Protein AF-A0A7G1ILR0-F1 (afdb_monomer_lite)

Radius of gyration: 26.69 Å; chains: 1; bounding box: 62×52×71 Å

Foldseek 3Di:
DDDWDWDKDADDPPRQEIEIETAEAADPVCVVVVVVRLVPDDAQGEYEYEAHYLEHAQVRLVSVVVSQVVRVVSNYHYHYHYQDPHDSVVNVPDDDDRDPDLDDLVPRPQPQLCPPPVVPSDPVVSVVVCVVHVCVVCVVVVVVCPVPLAAQEEEQEEPPPVDDPCVQVVHDPSNYNYDYYQLSFDAPDPVPCPVVVSLLCCVPPRLHAEYEGEFEAPRPLLVQVPDPDQDDDPSSVVCVRLVVLVVCLVVPQLQLVVCVVVVGDSSLSSSQSSLQVRLVVCCVDPSCVVCVVVSSYDYWGWYQYPVVRHIFTHYNNHTDDDPDPPDDD

pLDDT: mean 81.66, std 18.16, range [32.5, 98.81]

Sequence (329 aa):
MVRAPIEAQPVGEEAKHWRVDMDGTLSFLLLPRLTHVLSTLPRGTDVTLHLNADYIDHAVSEAISDWKVAHEATGGSVAIIETSPANMISAHSSPPKRHFAPSSLRDVAWPSRRDKHPERASILHGVEEYHRNGTRALHHQVRALTDSPNPDTLFLTCADSRILPDVITASRPGDLYIIRNVGNLVPTDPAERSVDAALDFAINELDVSSVAVCGHSSCHALKVLLEPTSPRGPMGHWLQHAHESLAAFRVNHPARLSAVSNGFTEADQLAIVNVAVQVERLARNPILAPALASGAVRIVGMFFDLSTGRVHEVDRSGIVCLEEPAGAQ

Secondary structure (DSSP, 8-state):
-PPPPEEEEE-SSS-SEEEEEEEEEE-GGGHHHHHHHHHTSPTT-EEEEEEEEEEE-HHHHHHHHHHHHHHHTTT--EEEEE-SS--TTGGGTSPPPP------GGG--PPPHHHH-TTS--HHHHHHHIIIIIHHHHHHHHHHHSS----SEEEEEE--TT--HHHHHTPPTTTEEEEEETTS----STT--HHHHHHHHHHHTS--SEEEEEEETT-HHHHHHHSSSPPPHHHHHHHGGGHHHHHHHHTT-HHHHHHHHTT--HHHHHHHHHHHHHHHHHHT-TTTHHHHHHTS-EEEEEEEETTTTEEEEE-SSSB------S---

Structure (mmCIF, N/CA/C/O backbone):
data_AF-A0A7G1ILR0-F1
#
_entry.id   AF-A0A7G1ILR0-F1
#
loop_
_atom_site.group_PDB
_atom_site.id
_atom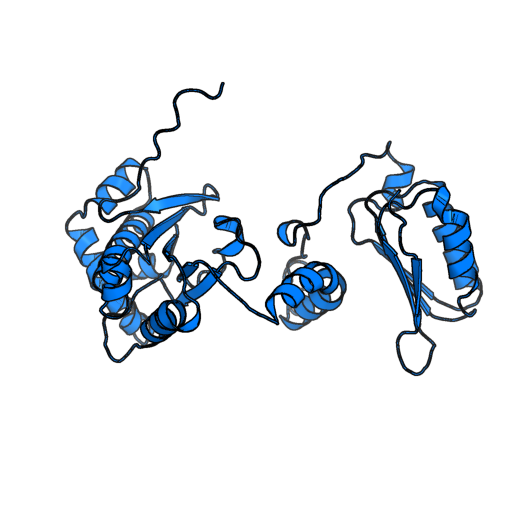_site.type_symbol
_atom_site.label_atom_id
_atom_site.label_alt_id
_atom_site.label_comp_id
_atom_site.label_asym_id
_atom_site.label_entity_id
_atom_site.label_seq_id
_atom_site.pdbx_PDB_ins_code
_atom_site.Cartn_x
_atom_site.Cartn_y
_atom_site.Cartn_z
_atom_site.occupancy
_atom_site.B_iso_or_equiv
_atom_site.auth_seq_id
_atom_site.auth_comp_id
_atom_site.auth_asym_id
_atom_site.auth_atom_id
_atom_site.pdbx_PDB_model_num
ATOM 1 N N . MET A 1 1 ? -36.905 4.607 18.921 1.00 38.09 1 MET A N 1
ATOM 2 C CA . MET A 1 1 ? -36.372 5.746 19.698 1.00 38.09 1 MET A CA 1
ATOM 3 C C . MET A 1 1 ? -35.124 5.245 20.408 1.00 38.09 1 MET A C 1
ATOM 5 O O . MET A 1 1 ? -35.242 4.482 21.359 1.00 38.09 1 MET A O 1
ATOM 9 N N . VAL A 1 2 ? -33.952 5.511 19.828 1.00 34.97 2 VAL A N 1
ATOM 10 C CA . VAL A 1 2 ? -32.670 4.969 20.304 1.00 34.97 2 VAL A CA 1
ATOM 11 C C . VAL A 1 2 ? -32.360 5.627 21.650 1.00 34.97 2 VAL A C 1
ATOM 13 O O . VAL A 1 2 ? -32.349 6.849 21.753 1.00 34.97 2 VAL A O 1
ATOM 16 N N . ARG A 1 3 ? -32.247 4.814 22.704 1.00 45.22 3 ARG A N 1
ATOM 17 C CA . ARG A 1 3 ? -31.998 5.261 24.080 1.00 45.22 3 ARG A CA 1
ATOM 18 C C . ARG A 1 3 ? -30.499 5.503 24.242 1.00 45.22 3 ARG A C 1
ATOM 20 O O . ARG A 1 3 ? -29.739 4.560 24.058 1.00 45.22 3 ARG A O 1
ATOM 27 N N . ALA A 1 4 ? -30.099 6.711 24.624 1.00 52.69 4 ALA A N 1
ATOM 28 C CA . ALA A 1 4 ? -28.740 6.976 25.085 1.00 52.69 4 ALA A CA 1
ATOM 29 C C . ALA A 1 4 ? -28.468 6.170 26.373 1.00 52.69 4 ALA A C 1
ATOM 31 O O . ALA A 1 4 ? -29.230 6.312 27.344 1.00 52.69 4 ALA A O 1
ATOM 32 N N . PRO A 1 5 ? -27.466 5.274 26.413 1.00 65.88 5 PRO A N 1
ATOM 33 C CA . PRO A 1 5 ? -27.026 4.681 27.667 1.00 65.88 5 PRO A CA 1
ATOM 34 C C . PRO A 1 5 ? -26.345 5.760 28.525 1.00 65.88 5 PRO A C 1
ATOM 36 O O . PRO A 1 5 ? -25.560 6.558 28.024 1.00 65.88 5 PRO A O 1
ATOM 39 N N . ILE A 1 6 ? -26.697 5.787 29.814 1.00 67.62 6 ILE A N 1
ATOM 40 C CA . ILE A 1 6 ? -26.006 6.557 30.856 1.00 67.62 6 ILE A CA 1
ATOM 41 C C . ILE A 1 6 ? -25.618 5.535 31.918 1.00 67.62 6 ILE A C 1
ATOM 43 O O . ILE A 1 6 ? -26.514 4.923 32.517 1.00 67.62 6 ILE A O 1
ATOM 47 N N . GLU A 1 7 ? -24.318 5.315 32.097 1.00 70.88 7 GLU A N 1
ATOM 48 C CA . GLU A 1 7 ? -23.761 4.321 33.021 1.00 70.88 7 GLU A CA 1
ATOM 49 C C . GLU A 1 7 ? -22.639 4.943 33.852 1.00 70.88 7 GLU A C 1
ATOM 51 O O . GLU A 1 7 ? -21.778 5.630 33.311 1.00 70.88 7 GLU A O 1
ATOM 56 N N . ALA A 1 8 ? -22.662 4.696 35.165 1.00 73.12 8 ALA A N 1
ATOM 57 C CA . ALA A 1 8 ? -21.610 5.089 36.093 1.00 73.12 8 ALA A CA 1
ATOM 58 C C . ALA A 1 8 ? -20.807 3.853 36.514 1.00 73.12 8 ALA A C 1
ATOM 60 O O . ALA A 1 8 ? -21.390 2.852 36.934 1.00 73.12 8 ALA A O 1
ATOM 61 N N . GLN A 1 9 ? -19.482 3.921 36.416 1.00 75.31 9 GLN A N 1
ATOM 62 C CA . GLN A 1 9 ? -18.572 2.834 36.768 1.00 75.31 9 GLN A CA 1
ATOM 63 C C . GLN A 1 9 ? -17.436 3.360 37.664 1.00 75.31 9 GLN A C 1
ATOM 65 O O . GLN A 1 9 ? -16.863 4.412 37.362 1.00 75.31 9 GLN A O 1
ATOM 70 N N . PRO A 1 10 ? -17.086 2.664 38.760 1.00 74.19 10 PRO A N 1
ATOM 71 C CA . PRO A 1 10 ? -15.904 2.998 39.546 1.00 74.19 10 PRO A CA 1
ATOM 72 C C . PRO A 1 10 ? -14.631 2.639 38.767 1.00 74.19 10 PRO A C 1
ATOM 74 O O . PRO A 1 10 ? -14.573 1.620 38.077 1.00 74.19 10 PRO A O 1
ATOM 77 N N . VAL A 1 11 ? -13.596 3.469 38.887 1.00 63.16 11 VAL A N 1
ATOM 78 C CA . VAL A 1 11 ? -12.293 3.257 38.244 1.00 63.16 11 VAL A CA 1
ATOM 79 C C . VAL A 1 11 ? -11.263 2.892 39.317 1.00 63.16 11 VAL A C 1
ATOM 81 O O . VAL A 1 11 ? -10.808 3.757 40.060 1.00 63.16 11 VAL A O 1
ATOM 84 N N . GLY A 1 12 ? -10.889 1.608 39.377 1.00 52.56 12 GLY A N 1
ATOM 85 C CA . GLY A 1 12 ? -9.926 1.052 40.343 1.00 52.56 12 GLY A CA 1
ATOM 86 C C . GLY A 1 12 ? -10.570 0.369 41.560 1.00 52.56 12 GLY A C 1
ATOM 87 O O . GLY A 1 12 ? -11.759 0.537 41.819 1.00 52.56 12 GLY A O 1
ATOM 88 N N . GLU A 1 13 ? -9.787 -0.429 42.301 1.00 49.69 13 GLU A N 1
ATOM 89 C CA . GLU A 1 13 ? -10.263 -1.177 43.486 1.00 49.69 13 GLU A CA 1
ATOM 90 C C . GLU A 1 13 ? -10.552 -0.274 44.703 1.00 49.69 13 GLU A C 1
ATOM 92 O O . GLU A 1 13 ? -11.368 -0.619 45.556 1.00 49.69 13 GLU A O 1
ATOM 97 N N . GLU A 1 14 ? -9.952 0.918 44.761 1.00 53.06 14 GLU A N 1
ATOM 98 C CA . GLU A 1 14 ? -10.256 1.951 45.755 1.00 53.06 14 GLU A CA 1
ATOM 99 C C . GLU A 1 14 ? -11.122 3.038 45.098 1.00 53.06 14 GLU A C 1
ATOM 101 O O . GLU A 1 14 ? -10.602 3.881 44.374 1.00 53.06 14 GLU A O 1
ATOM 106 N N . ALA A 1 15 ? -12.441 3.018 45.324 1.00 57.78 15 ALA A N 1
ATOM 107 C CA . ALA A 1 15 ? -13.484 3.821 44.659 1.00 57.78 15 ALA A CA 1
ATOM 108 C C . ALA A 1 15 ? -13.420 5.365 44.846 1.00 57.78 15 ALA A C 1
ATOM 110 O O . ALA A 1 15 ? -14.434 6.012 45.118 1.00 57.78 15 ALA A O 1
ATOM 111 N N . LYS A 1 16 ? -12.240 5.980 44.709 1.00 66.62 16 LYS A N 1
ATOM 112 C CA . LYS A 1 16 ? -12.029 7.437 44.738 1.00 66.62 16 LYS A CA 1
ATOM 113 C C . LYS A 1 16 ? -12.329 8.116 43.402 1.00 66.62 16 LYS A C 1
ATOM 115 O O . LYS A 1 16 ? -12.558 9.323 43.398 1.00 66.62 16 LYS A O 1
ATOM 120 N N . HIS A 1 17 ? -12.359 7.359 42.302 1.00 79.19 17 HIS A N 1
ATOM 121 C CA . HIS A 1 17 ? -12.601 7.887 40.963 1.00 79.19 17 HIS A CA 1
ATOM 122 C C . HIS A 1 17 ? -13.776 7.184 40.277 1.00 79.19 17 HIS A C 1
ATOM 124 O O . HIS A 1 17 ? -13.861 5.955 40.273 1.00 79.19 17 HIS A O 1
ATOM 130 N N . TRP A 1 18 ? -14.671 7.966 39.681 1.00 81.50 18 TRP A N 1
ATOM 131 C CA . TRP A 1 18 ? -15.866 7.492 38.990 1.00 81.50 18 TRP A CA 1
ATOM 132 C C . TRP A 1 18 ? -15.887 7.977 37.550 1.00 81.50 18 TRP A C 1
ATOM 134 O O . TRP A 1 18 ? -15.524 9.110 37.246 1.00 81.50 18 TRP A O 1
ATOM 144 N N . ARG A 1 19 ? -16.358 7.117 36.657 1.00 81.38 19 ARG A N 1
ATOM 145 C CA . ARG A 1 19 ? -16.553 7.418 35.244 1.00 81.38 19 ARG A CA 1
ATOM 146 C C . ARG A 1 19 ? -18.036 7.349 34.920 1.00 81.38 19 ARG A C 1
ATOM 148 O O . ARG A 1 19 ? -18.679 6.364 35.272 1.00 81.38 19 ARG A O 1
ATOM 155 N N . VAL A 1 20 ? -18.566 8.366 34.244 1.00 80.62 20 VAL A N 1
ATOM 156 C CA . VAL A 1 20 ? -19.932 8.355 33.706 1.00 80.62 20 VAL A CA 1
ATOM 157 C C . VAL A 1 20 ? -19.875 8.545 32.201 1.00 80.62 20 VAL A C 1
ATOM 159 O O . VAL A 1 20 ? -19.394 9.575 31.733 1.00 80.62 20 VAL A O 1
ATOM 162 N N . ASP A 1 21 ? -20.384 7.577 31.447 1.00 73.25 21 ASP A N 1
ATOM 163 C CA . ASP A 1 21 ? -20.462 7.648 29.987 1.00 73.25 21 ASP A CA 1
ATOM 164 C C . ASP A 1 21 ? -21.883 8.010 29.539 1.00 73.25 21 ASP A C 1
ATOM 166 O O . ASP A 1 21 ? -22.862 7.436 30.022 1.00 73.25 21 ASP A O 1
ATOM 170 N N . MET A 1 22 ? -21.985 8.965 28.611 1.00 79.00 22 MET A N 1
ATOM 171 C CA . MET A 1 22 ? -23.231 9.430 27.999 1.00 79.00 22 MET A CA 1
ATOM 172 C C . MET A 1 22 ? -23.085 9.416 26.473 1.00 79.00 22 MET A C 1
ATOM 174 O O . MET A 1 22 ? -22.358 10.235 25.909 1.00 79.00 22 MET A O 1
ATOM 178 N N . ASP A 1 23 ? -23.781 8.489 25.810 1.00 65.50 23 ASP A N 1
ATOM 179 C CA . ASP A 1 23 ? -23.648 8.246 24.366 1.00 65.50 23 ASP A CA 1
ATOM 180 C C . ASP A 1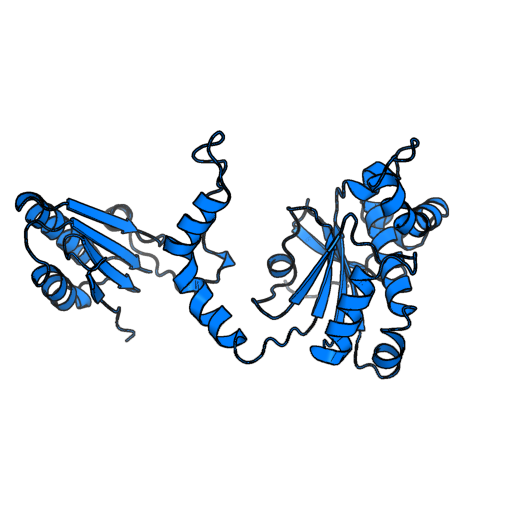 23 ? -24.943 8.579 23.593 1.00 65.50 23 ASP A C 1
ATOM 182 O O . ASP A 1 23 ? -26.025 8.113 23.952 1.00 65.50 23 ASP A O 1
ATOM 186 N N . GLY A 1 24 ? -24.842 9.304 22.475 1.00 68.19 24 GLY A N 1
ATOM 187 C CA . GLY A 1 24 ? -25.958 9.599 21.562 1.00 68.19 24 GLY A CA 1
ATOM 188 C C . GLY A 1 24 ? -26.685 10.918 21.849 1.00 68.19 24 GLY A C 1
ATOM 189 O O . GLY A 1 24 ? -26.092 11.880 22.323 1.00 68.19 24 GLY A O 1
ATOM 190 N N . THR A 1 25 ? -27.978 10.996 21.531 1.00 76.19 25 THR A N 1
ATOM 191 C CA . THR A 1 25 ? -28.717 12.272 21.550 1.00 76.19 25 THR A CA 1
ATOM 192 C C . THR A 1 25 ? -29.072 12.695 22.975 1.00 76.19 25 THR A C 1
ATOM 194 O O . THR A 1 25 ? -30.021 12.167 23.558 1.00 76.19 25 THR A O 1
ATOM 197 N N . LEU A 1 26 ? -28.370 13.693 23.510 1.00 80.50 26 LEU A N 1
ATOM 198 C CA . LEU A 1 26 ? -28.569 14.265 24.841 1.00 80.50 26 LEU A CA 1
ATOM 199 C C . LEU A 1 26 ? -29.648 15.356 24.833 1.00 80.50 26 LEU A C 1
ATOM 201 O O . LEU A 1 26 ? -29.359 16.545 24.743 1.00 80.50 26 LEU A O 1
ATOM 205 N N . SER A 1 27 ? -30.914 14.942 24.914 1.00 82.94 27 SER A N 1
ATOM 206 C CA . SER A 1 27 ? -32.064 15.853 25.020 1.00 82.94 27 SER A CA 1
ATOM 207 C C . SER A 1 27 ? -32.726 15.825 26.399 1.00 82.94 27 SER A C 1
ATOM 209 O O . SER A 1 27 ? -32.491 14.916 27.196 1.00 82.94 27 SER A O 1
ATOM 211 N N . PHE A 1 28 ? -33.632 16.768 26.654 1.00 81.81 28 PHE A N 1
ATOM 212 C CA . PHE A 1 28 ? -34.386 16.946 27.894 1.00 81.81 28 PHE A CA 1
ATOM 213 C C . PHE A 1 28 ? -35.121 15.673 28.331 1.00 81.81 28 PHE A C 1
ATOM 215 O O . PHE A 1 28 ? -35.371 15.461 29.515 1.00 81.81 28 PHE A O 1
ATOM 222 N N . LEU A 1 29 ? -35.428 14.784 27.380 1.00 82.19 29 LEU A N 1
ATOM 223 C CA . LEU A 1 29 ? -36.036 13.479 27.635 1.00 82.19 29 LEU A CA 1
ATOM 224 C C . LEU A 1 29 ? -35.135 12.552 28.471 1.00 82.19 29 LEU A C 1
ATOM 226 O O . LEU A 1 29 ? -35.633 11.593 29.061 1.00 82.19 29 LEU A O 1
ATOM 230 N N . LEU A 1 30 ? -33.829 12.822 28.535 1.00 82.75 30 LEU A N 1
ATOM 231 C CA . LEU A 1 30 ? -32.853 12.069 29.324 1.00 82.75 30 LEU A CA 1
ATOM 232 C C . LEU A 1 30 ? -32.592 12.666 30.706 1.00 82.75 30 LEU A C 1
ATOM 234 O O . LEU A 1 30 ? -31.988 11.980 31.532 1.00 82.75 30 LEU A O 1
ATOM 238 N N . LEU A 1 31 ? -33.078 13.879 30.994 1.00 84.75 31 LEU A N 1
ATOM 239 C CA . LEU A 1 31 ? -32.848 14.551 32.275 1.00 84.75 31 LEU A CA 1
ATOM 240 C C . LEU A 1 31 ? -33.204 13.689 33.490 1.00 84.75 31 LEU A C 1
ATOM 242 O O . LEU A 1 31 ? -32.362 13.605 34.379 1.00 84.75 31 LEU A O 1
ATOM 246 N N . PRO A 1 32 ? -34.357 12.985 33.550 1.00 84.19 32 PRO A N 1
ATOM 247 C CA . PRO A 1 32 ? -34.689 12.173 34.722 1.00 84.19 32 PRO A CA 1
ATOM 248 C C . PRO A 1 32 ? -33.676 11.056 34.988 1.00 84.19 32 PRO A C 1
ATOM 250 O O . PRO A 1 32 ? -33.415 10.706 36.135 1.00 84.19 32 PRO A O 1
ATOM 253 N N . ARG A 1 33 ? -33.096 10.484 33.927 1.00 82.06 33 ARG A N 1
ATOM 254 C CA . ARG A 1 33 ? -32.101 9.413 34.042 1.00 82.06 33 ARG A CA 1
ATOM 255 C C . ARG A 1 33 ? -30.722 9.973 34.365 1.00 82.06 33 ARG A C 1
ATOM 257 O O . ARG A 1 33 ? -30.027 9.402 35.197 1.00 82.06 33 ARG A O 1
ATOM 264 N N . LEU A 1 34 ? -30.347 11.073 33.720 1.00 85.75 34 LEU A N 1
ATOM 265 C CA . LEU A 1 34 ? -29.095 11.774 33.970 1.00 85.75 34 LEU A CA 1
ATOM 266 C C . LEU A 1 34 ? -28.997 12.203 35.434 1.00 85.75 34 LEU A C 1
ATOM 268 O O . LEU A 1 34 ? -28.050 11.832 36.118 1.00 85.75 34 LEU A O 1
ATOM 272 N N . THR A 1 35 ? -30.004 12.920 35.934 1.00 86.94 35 THR A N 1
ATOM 273 C CA . THR A 1 35 ? -30.027 13.387 37.324 1.00 86.94 35 THR A CA 1
ATOM 274 C C . THR A 1 35 ? -30.058 12.223 38.302 1.00 86.94 35 THR A C 1
ATOM 276 O O . THR A 1 35 ? -29.370 12.272 39.318 1.00 86.94 35 THR A O 1
ATOM 279 N N . HIS A 1 36 ? -30.773 11.141 37.974 1.00 87.25 36 HIS A N 1
ATOM 280 C CA . HIS A 1 36 ? -30.749 9.928 38.780 1.00 87.25 36 HIS A CA 1
ATOM 281 C C . HIS A 1 36 ? -29.336 9.339 38.876 1.00 87.25 36 HIS A C 1
ATOM 283 O O . HIS A 1 36 ? -28.834 9.187 39.985 1.00 87.25 36 HIS A O 1
ATOM 289 N N . VAL A 1 37 ? -28.659 9.077 37.752 1.00 86.62 37 VAL A N 1
ATOM 290 C CA . VAL A 1 37 ? -27.296 8.510 37.758 1.00 86.62 37 VAL A CA 1
ATOM 291 C C . VAL A 1 37 ? -26.319 9.434 38.486 1.00 86.62 37 VAL A C 1
ATOM 293 O O . VAL A 1 37 ? -25.599 8.983 39.374 1.00 86.62 37 VAL A O 1
ATOM 296 N N . LEU A 1 38 ? -26.346 10.734 38.198 1.00 88.94 38 LEU A N 1
ATOM 297 C CA . LEU A 1 38 ? -25.479 11.711 38.858 1.00 88.94 38 LEU A CA 1
ATOM 298 C C . LEU A 1 38 ? -25.738 11.809 40.372 1.00 88.94 38 LEU A C 1
ATOM 300 O O . LEU A 1 38 ? -24.803 12.013 41.142 1.00 88.94 38 LEU A O 1
ATOM 304 N N . SER A 1 39 ? -26.980 11.598 40.824 1.00 86.75 39 SER A N 1
ATOM 305 C CA . SER A 1 39 ? -27.318 11.570 42.256 1.00 86.75 39 SER A CA 1
ATOM 306 C C . SER A 1 39 ? -26.817 10.325 42.993 1.00 86.75 39 SER A C 1
ATOM 308 O O . SER A 1 39 ? -26.710 10.350 44.218 1.00 86.75 39 SER A O 1
ATOM 310 N N . THR A 1 40 ? -26.504 9.242 42.270 1.00 87.00 40 THR A N 1
ATOM 311 C CA . THR A 1 40 ? -25.963 8.008 42.870 1.00 87.00 40 THR A CA 1
ATOM 312 C C . THR A 1 40 ? -24.461 8.074 43.142 1.00 87.00 40 THR A C 1
ATOM 314 O O . THR A 1 40 ? -23.935 7.210 43.842 1.00 87.00 40 THR A O 1
ATOM 317 N N . LEU A 1 41 ? -23.769 9.093 42.621 1.00 87.75 41 LEU A N 1
ATOM 318 C CA . LEU A 1 41 ? -22.331 9.253 42.805 1.00 87.75 41 LEU A CA 1
ATOM 319 C C . LEU A 1 41 ? -22.005 9.696 44.244 1.00 87.75 41 LEU A C 1
ATOM 321 O O . LEU A 1 41 ? -22.644 10.619 44.761 1.00 87.75 41 LEU A O 1
ATOM 325 N N . PRO A 1 42 ? -21.017 9.070 44.915 1.00 85.06 42 PRO A N 1
ATOM 326 C CA . PRO A 1 42 ? -20.643 9.458 46.270 1.00 85.06 42 PRO A CA 1
ATOM 327 C C . PRO A 1 42 ? -20.093 10.887 46.322 1.00 85.06 42 PRO A C 1
ATOM 329 O O . PRO A 1 42 ? -19.358 11.326 45.444 1.00 85.06 42 PRO A O 1
ATOM 332 N N . ARG A 1 43 ? -20.419 11.626 47.385 1.00 85.00 43 ARG A N 1
ATOM 333 C CA . ARG A 1 43 ? -19.897 12.988 47.583 1.00 85.00 43 ARG A CA 1
ATOM 334 C C . ARG A 1 43 ? -18.388 12.964 47.820 1.00 85.00 43 ARG A C 1
ATOM 336 O O . ARG A 1 43 ? -17.881 12.039 48.452 1.00 85.00 43 ARG A O 1
ATOM 343 N N . GLY A 1 44 ? -17.691 14.003 47.366 1.00 81.56 44 GLY A N 1
ATOM 344 C CA . GLY A 1 44 ? -16.246 14.136 47.570 1.00 81.56 44 GLY A CA 1
ATOM 345 C C . GLY A 1 44 ? -15.375 13.204 46.717 1.00 81.56 44 GLY A C 1
ATOM 346 O O . GLY A 1 44 ? -14.174 13.133 46.960 1.00 81.56 44 GLY A O 1
ATOM 347 N N . THR A 1 45 ? -15.942 12.477 45.746 1.00 86.50 45 THR A N 1
ATOM 348 C CA . THR A 1 45 ? -15.162 11.669 44.791 1.00 86.50 45 THR A CA 1
ATOM 349 C C . THR A 1 45 ? -14.828 12.452 43.534 1.00 86.50 45 THR A C 1
ATOM 351 O O . THR A 1 45 ? -15.587 13.333 43.122 1.00 86.50 45 THR A O 1
ATOM 354 N N . ASP A 1 46 ? -13.748 12.056 42.872 1.00 82.69 46 ASP A N 1
ATOM 355 C CA . ASP A 1 46 ? -13.397 12.569 41.554 1.00 82.69 46 ASP A CA 1
ATOM 356 C C . ASP A 1 46 ? -14.246 11.879 40.484 1.00 82.69 46 ASP A C 1
ATOM 358 O O . ASP A 1 46 ? -14.384 10.654 40.484 1.00 82.69 46 ASP A O 1
ATOM 362 N N . VAL A 1 47 ? -14.834 12.655 39.577 1.00 83.50 47 VAL A N 1
ATOM 363 C CA . VAL A 1 47 ? -15.738 12.153 38.540 1.00 83.50 47 VAL A CA 1
ATOM 364 C C . VAL A 1 47 ? -15.283 12.631 37.167 1.00 83.50 47 VAL A C 1
ATOM 366 O O . VAL A 1 47 ? -15.056 13.819 36.950 1.00 83.50 47 VAL A O 1
ATOM 369 N N . THR A 1 48 ? -15.218 11.710 36.210 1.00 80.44 48 THR A N 1
ATOM 370 C CA . THR A 1 48 ? -15.022 12.024 34.795 1.00 80.44 48 THR A CA 1
ATOM 371 C C . THR A 1 48 ? -16.310 11.755 34.019 1.00 80.44 48 THR A C 1
ATOM 373 O O . THR A 1 48 ? -16.759 10.611 33.926 1.00 80.44 48 THR A O 1
ATOM 376 N N . LEU A 1 49 ? -16.902 12.808 33.450 1.00 80.81 49 LEU A N 1
ATOM 377 C CA . LEU A 1 49 ? -18.058 12.729 32.557 1.00 80.81 49 LEU A CA 1
ATOM 378 C C . LEU A 1 49 ? -17.580 12.645 31.102 1.00 80.81 49 LEU A C 1
ATOM 380 O O . LEU A 1 49 ? -16.970 13.586 30.596 1.00 80.81 49 LEU A O 1
ATOM 384 N N . HIS A 1 50 ? -17.878 11.543 30.421 1.00 71.56 50 HIS A N 1
ATOM 385 C CA . HIS A 1 50 ? -17.614 11.359 28.996 1.00 71.56 50 HIS A CA 1
ATOM 386 C C . HIS A 1 50 ? -18.883 11.650 28.194 1.00 71.56 50 HIS A C 1
ATOM 388 O O . HIS A 1 50 ? -19.851 10.889 28.250 1.00 71.56 50 HIS A O 1
ATOM 394 N N . LEU A 1 51 ? -18.866 12.753 27.447 1.00 76.44 51 LEU A N 1
ATOM 395 C CA . LEU A 1 51 ? -19.960 13.189 26.586 1.00 76.44 51 LEU A CA 1
ATOM 396 C C . LEU A 1 51 ? -19.627 12.857 25.131 1.00 76.44 51 LEU A C 1
ATOM 398 O O . LEU A 1 51 ? -18.796 13.510 24.494 1.00 76.44 51 LEU A O 1
ATOM 402 N N . ASN A 1 52 ? -20.304 11.846 24.599 1.00 67.44 52 ASN A N 1
ATOM 403 C CA . ASN A 1 52 ? -20.177 11.409 23.217 1.00 67.44 52 ASN A CA 1
ATOM 404 C C . ASN A 1 52 ? -21.534 11.545 22.518 1.00 67.44 52 ASN A C 1
ATOM 406 O O . ASN A 1 52 ? -22.259 10.570 22.307 1.00 67.44 52 ASN A O 1
ATOM 410 N N . ALA A 1 53 ? -21.903 12.791 22.233 1.00 70.31 53 ALA A N 1
ATOM 411 C CA . ALA A 1 53 ? -23.243 13.145 21.800 1.00 70.31 53 ALA A CA 1
ATOM 412 C C . ALA A 1 53 ? -23.285 13.666 20.362 1.00 70.31 53 ALA A C 1
ATOM 414 O O . ALA A 1 53 ? -22.501 14.528 19.977 1.00 70.31 53 ALA A O 1
ATOM 415 N N . ASP A 1 54 ? -24.263 13.206 19.584 1.00 58.97 54 ASP A N 1
ATOM 416 C CA . ASP A 1 54 ? -24.592 13.777 18.270 1.00 58.97 54 ASP A CA 1
ATOM 417 C C . ASP A 1 54 ? -25.425 15.070 18.389 1.00 58.97 54 ASP A C 1
ATOM 419 O O . ASP A 1 54 ? -25.548 15.834 17.428 1.00 58.97 54 ASP A O 1
ATOM 423 N N . TYR A 1 55 ? -25.982 15.323 19.578 1.00 68.81 55 TYR A N 1
ATOM 424 C CA . TYR A 1 55 ? -26.742 16.514 19.944 1.00 68.81 55 TYR A CA 1
ATOM 425 C C . TYR A 1 55 ? -26.777 16.682 21.468 1.00 68.81 55 TYR A C 1
ATOM 427 O O . TYR A 1 55 ? -27.006 15.704 22.173 1.00 68.81 55 TYR A O 1
ATOM 435 N N . ILE A 1 56 ? -26.617 17.913 21.964 1.00 79.19 56 ILE A N 1
ATOM 436 C CA . ILE A 1 56 ? -26.829 18.280 23.372 1.00 79.19 56 ILE A CA 1
ATOM 437 C C . ILE A 1 56 ? -27.784 19.469 23.401 1.00 79.19 56 ILE A C 1
ATOM 439 O O . ILE A 1 56 ? -27.513 20.489 22.763 1.00 79.19 56 ILE A O 1
ATOM 443 N N . ASP A 1 57 ? -28.907 19.342 24.103 1.00 77.31 57 ASP A N 1
ATOM 444 C CA . ASP A 1 57 ? -29.805 20.471 24.312 1.00 77.31 57 ASP A CA 1
ATOM 445 C C . ASP A 1 57 ? -29.431 21.313 25.534 1.00 77.31 57 ASP A C 1
ATOM 447 O O . ASP A 1 57 ? -28.626 20.931 26.387 1.00 77.31 57 ASP A O 1
ATOM 451 N N . HIS A 1 58 ? -30.012 22.509 25.587 1.00 79.25 58 HIS A N 1
ATOM 452 C CA . HIS A 1 58 ? -29.702 23.489 26.618 1.00 79.25 58 HIS A CA 1
ATOM 453 C C . HIS A 1 58 ? -29.979 22.961 28.030 1.00 79.25 58 HIS A C 1
ATOM 455 O O . HIS A 1 58 ? -29.153 23.143 28.918 1.00 79.25 58 HIS A O 1
ATOM 461 N N . ALA A 1 59 ? -31.102 22.264 28.214 1.00 82.75 59 ALA A N 1
ATOM 462 C CA . ALA A 1 59 ? -31.524 21.782 29.520 1.00 82.75 59 ALA A CA 1
ATOM 463 C C . ALA A 1 59 ? -30.575 20.700 30.063 1.00 82.75 59 ALA A C 1
ATOM 465 O O . ALA A 1 59 ? -30.282 20.678 31.256 1.00 82.75 59 ALA A O 1
ATOM 466 N N . VAL A 1 60 ? -30.049 19.823 29.197 1.00 84.94 60 VAL A N 1
ATOM 467 C CA . VAL A 1 60 ? -29.032 18.836 29.592 1.00 84.94 60 VAL A CA 1
ATOM 468 C C . VAL A 1 60 ? -27.688 19.498 29.903 1.00 84.94 60 VAL A C 1
ATOM 470 O O . VAL A 1 60 ? -27.076 19.156 30.914 1.00 84.94 60 VAL A O 1
ATOM 473 N N . SER A 1 61 ? -27.242 20.457 29.085 1.00 82.25 61 SER A N 1
ATOM 474 C CA . SER A 1 61 ? -26.000 21.211 29.336 1.00 82.25 61 SER A CA 1
ATOM 475 C C . SER A 1 61 ? -26.039 21.952 30.682 1.00 82.25 61 SER A C 1
ATOM 477 O O . SER A 1 61 ? -25.089 21.888 31.469 1.00 82.25 61 SER A O 1
ATOM 479 N N . GLU A 1 62 ? -27.162 22.610 30.980 1.00 85.69 62 GLU A N 1
ATOM 480 C CA . GLU A 1 62 ? -27.391 23.317 32.244 1.00 85.69 62 GLU A CA 1
ATOM 481 C C . GLU A 1 62 ? -27.388 22.344 33.429 1.00 85.69 62 GLU A C 1
ATOM 483 O O . GLU A 1 62 ? -26.621 22.530 34.369 1.00 85.69 62 GLU A O 1
ATOM 488 N N . ALA A 1 63 ? -28.124 21.231 33.339 1.00 86.94 63 ALA A N 1
ATOM 489 C CA . ALA A 1 63 ? -28.165 20.227 34.403 1.00 86.94 63 ALA A CA 1
ATOM 490 C C . ALA A 1 63 ? -26.784 19.622 34.727 1.00 86.94 63 ALA A C 1
ATOM 492 O O . ALA A 1 63 ? -26.481 19.370 35.895 1.00 86.94 63 ALA A O 1
ATOM 493 N N . ILE A 1 64 ? -25.940 19.391 33.713 1.00 89.62 64 ILE A N 1
ATOM 494 C CA . ILE A 1 64 ? -24.561 18.911 33.908 1.00 89.62 64 ILE A CA 1
ATOM 495 C C . ILE A 1 64 ? -23.705 19.988 34.583 1.00 89.62 64 ILE A C 1
ATOM 497 O O . ILE A 1 64 ? -22.937 19.675 35.495 1.00 89.62 64 ILE A O 1
ATOM 501 N N . SER A 1 65 ? -23.844 21.245 34.156 1.00 85.69 65 SER A N 1
ATOM 502 C CA . SER A 1 65 ? -23.103 22.382 34.715 1.00 85.69 65 SER A CA 1
ATOM 503 C C . SER A 1 65 ? -23.455 22.618 36.184 1.00 85.69 65 SER A C 1
ATOM 505 O O . SER A 1 65 ? -22.559 22.709 37.025 1.00 85.69 65 SER A O 1
ATOM 507 N N . ASP A 1 66 ? -24.748 22.635 36.505 1.00 89.31 66 ASP A N 1
ATOM 508 C CA . ASP A 1 66 ? -25.256 22.824 37.865 1.00 89.31 66 ASP A CA 1
ATOM 509 C C . ASP A 1 66 ? -24.818 21.687 38.785 1.00 89.31 66 ASP A C 1
ATOM 511 O O . ASP A 1 66 ? -24.339 21.919 39.900 1.00 89.31 66 ASP A O 1
ATOM 515 N N . TRP A 1 67 ? -24.930 20.443 38.306 1.00 93.25 67 TRP A N 1
ATOM 516 C CA . TRP A 1 67 ? -24.473 19.286 39.064 1.00 93.25 67 TRP A CA 1
ATOM 517 C C . TRP A 1 67 ? -22.963 19.333 39.314 1.00 93.25 67 TRP A C 1
ATOM 519 O O . TRP A 1 67 ? -22.535 19.080 40.439 1.00 93.25 67 TRP A O 1
ATOM 529 N N . LYS A 1 68 ? -22.158 19.705 38.308 1.00 89.12 68 LYS A N 1
ATOM 530 C CA . LYS A 1 68 ? -20.705 19.855 38.455 1.00 89.12 68 LYS A CA 1
ATOM 531 C C . LYS A 1 68 ? -20.362 20.835 39.575 1.00 89.12 68 LYS A C 1
ATOM 533 O O . LYS A 1 68 ? -19.602 20.481 40.473 1.00 89.12 68 LYS A O 1
ATOM 538 N N . VAL A 1 69 ? -20.952 22.031 39.552 1.00 87.12 69 VAL A N 1
ATOM 539 C CA . VAL A 1 69 ? -20.712 23.059 40.577 1.00 87.12 69 VAL A CA 1
ATOM 540 C C . VAL A 1 69 ? -21.103 22.544 41.965 1.00 87.12 69 VAL A C 1
ATOM 542 O O . VAL A 1 69 ? -20.345 22.699 42.924 1.00 87.12 69 VAL A O 1
ATOM 545 N N . ALA A 1 70 ? -22.263 21.891 42.076 1.00 88.44 70 ALA A N 1
ATOM 546 C CA . ALA A 1 70 ? -22.732 21.330 43.339 1.00 88.44 70 ALA A CA 1
ATOM 547 C C . ALA A 1 70 ? -21.821 20.206 43.862 1.00 88.44 70 ALA A C 1
ATOM 549 O O . ALA A 1 70 ? -21.571 20.131 45.065 1.00 88.44 70 ALA A O 1
ATOM 550 N N . HIS A 1 71 ? -21.312 19.342 42.981 1.00 87.88 71 HIS A N 1
ATOM 551 C CA . HIS A 1 71 ? -20.437 18.228 43.348 1.00 87.88 71 HIS A CA 1
ATOM 552 C C . HIS A 1 71 ? -19.048 18.711 43.775 1.00 87.88 71 HIS A C 1
ATOM 554 O O . HIS A 1 71 ? -18.538 18.270 44.809 1.00 87.88 71 HIS A O 1
ATOM 560 N N . GLU A 1 72 ? -18.472 19.679 43.058 1.00 86.50 72 GLU A N 1
ATOM 561 C CA . GLU A 1 72 ? -17.181 20.290 43.407 1.00 86.50 72 GLU A CA 1
ATOM 562 C C . GLU A 1 72 ? -17.239 21.031 44.752 1.00 86.50 72 GLU A C 1
ATOM 564 O O . GLU A 1 72 ? -16.300 20.962 45.547 1.00 86.50 72 GLU A O 1
ATOM 569 N N . ALA A 1 73 ? -18.386 21.630 45.093 1.00 87.44 73 ALA A N 1
ATOM 570 C CA . ALA A 1 73 ? -18.611 22.226 46.412 1.00 87.44 73 ALA A CA 1
ATOM 571 C C . ALA A 1 73 ? -18.579 21.204 47.570 1.00 87.44 73 ALA A C 1
ATOM 573 O O . ALA A 1 73 ? -18.393 21.590 48.724 1.00 87.44 73 ALA A O 1
ATOM 574 N N . THR A 1 74 ? -18.728 19.902 47.287 1.00 85.00 74 THR A N 1
ATOM 575 C CA . THR A 1 74 ? -18.594 18.827 48.291 1.00 85.00 74 THR A CA 1
ATOM 576 C C . THR A 1 74 ? -17.166 18.297 48.450 1.00 85.00 74 THR A C 1
ATOM 578 O O . THR A 1 74 ? -16.952 17.373 49.235 1.00 85.00 74 THR A O 1
ATOM 581 N N . GLY A 1 75 ? -16.188 18.879 47.745 1.00 80.50 75 GLY A N 1
ATOM 582 C CA . GLY A 1 75 ? -14.770 18.522 47.842 1.00 80.50 75 GLY A CA 1
ATOM 583 C C . GLY A 1 75 ? -14.290 17.461 46.846 1.00 80.50 75 GLY A C 1
ATOM 584 O O . GLY A 1 75 ? -13.168 16.988 46.991 1.00 80.50 75 GLY A O 1
ATOM 585 N N . GLY A 1 76 ? -15.115 17.081 45.863 1.00 85.38 76 GLY A N 1
ATOM 586 C CA . GLY A 1 76 ? -14.699 16.257 44.719 1.00 85.38 76 GLY A CA 1
ATOM 587 C C . GLY A 1 76 ? -14.256 17.115 43.531 1.00 85.38 76 GLY A C 1
ATOM 588 O O . GLY A 1 76 ? -14.433 18.332 43.547 1.00 85.38 76 GLY A O 1
ATOM 589 N N . SER A 1 77 ? -13.715 16.500 42.479 1.00 81.56 77 SER A N 1
ATOM 590 C CA . SER A 1 77 ? -13.432 17.183 41.206 1.00 81.56 77 SER A CA 1
ATOM 591 C C . SER A 1 77 ? -14.265 16.612 40.057 1.00 81.56 77 SER A C 1
ATOM 593 O O . SER A 1 77 ? -14.574 15.420 40.052 1.00 81.56 77 SER A O 1
ATOM 595 N N . VAL A 1 78 ? -14.644 17.447 39.078 1.00 82.44 78 VAL A N 1
ATOM 596 C CA . VAL A 1 78 ? -15.380 16.989 37.888 1.00 82.44 78 VAL A CA 1
ATOM 597 C C . VAL A 1 78 ? -14.656 17.381 36.601 1.00 82.44 78 VAL A C 1
ATOM 599 O O . VAL A 1 78 ? -14.625 18.549 36.193 1.00 82.44 78 VAL A O 1
ATOM 602 N N . ALA A 1 79 ? -14.137 16.377 35.898 1.00 74.19 79 ALA A N 1
ATOM 603 C CA . ALA A 1 79 ? -13.608 16.521 34.548 1.00 74.19 79 ALA A CA 1
ATOM 604 C C . ALA A 1 79 ? -14.700 16.190 33.519 1.00 74.19 79 ALA A C 1
ATOM 606 O O . ALA A 1 79 ? -15.329 15.139 33.597 1.00 74.19 79 ALA A O 1
ATOM 607 N N . ILE A 1 80 ? -14.921 17.073 32.544 1.00 77.62 80 ILE A N 1
ATOM 608 C CA . ILE A 1 80 ? -15.845 16.827 31.427 1.00 77.62 80 ILE A CA 1
ATOM 609 C C . ILE A 1 80 ? -15.005 16.628 30.168 1.00 77.62 80 ILE A C 1
ATOM 611 O O . ILE A 1 80 ? -14.172 17.473 29.840 1.00 77.62 80 ILE A O 1
ATOM 615 N N . ILE A 1 81 ? -15.206 15.501 29.490 1.00 65.19 81 ILE A N 1
ATOM 616 C CA . ILE A 1 81 ? -14.513 15.129 28.259 1.00 65.19 81 ILE A CA 1
ATOM 617 C C . ILE A 1 81 ? -15.555 15.021 27.149 1.00 65.19 81 ILE A C 1
ATOM 619 O O . ILE A 1 81 ? -16.380 14.110 27.152 1.00 65.19 81 ILE A O 1
ATOM 623 N N . GLU A 1 82 ? -15.499 15.947 26.196 1.00 67.75 82 GLU A N 1
ATOM 624 C CA . GLU A 1 82 ? -16.375 15.985 25.024 1.00 67.75 82 GLU A CA 1
ATOM 625 C C . GLU A 1 82 ? -15.633 15.400 23.818 1.00 67.75 82 GLU A C 1
ATOM 627 O O . GLU A 1 82 ? -14.569 15.891 23.437 1.00 67.75 82 GLU A O 1
ATOM 632 N N . THR A 1 83 ? -16.167 14.331 23.225 1.00 53.97 83 THR A N 1
ATOM 633 C CA . THR A 1 83 ? -15.511 13.603 22.117 1.00 53.97 83 THR A CA 1
ATOM 634 C C . THR A 1 83 ? -16.219 13.766 20.772 1.00 53.97 83 THR A C 1
ATOM 636 O O . THR A 1 83 ? -15.783 13.188 19.778 1.00 53.97 83 THR A O 1
ATOM 639 N N . SER A 1 84 ? -17.294 14.559 20.724 1.00 55.69 84 SER A N 1
ATOM 640 C CA . SER A 1 84 ? -18.101 14.832 19.529 1.00 55.69 84 SER A CA 1
ATOM 641 C C . SER A 1 84 ? -18.161 16.336 19.199 1.00 55.69 84 SER A C 1
ATOM 643 O O . SER A 1 84 ? -17.912 17.163 20.075 1.00 55.69 84 SER A O 1
ATOM 645 N N . PRO A 1 85 ? -18.515 16.729 17.955 1.00 47.88 85 PRO A N 1
ATOM 646 C CA . PRO A 1 85 ? -18.635 18.139 17.562 1.00 47.88 85 PRO A CA 1
ATOM 647 C C . PRO A 1 85 ? -19.728 18.909 18.321 1.00 47.88 85 PRO A C 1
ATOM 649 O O . PRO A 1 85 ? -19.646 20.133 18.423 1.00 47.88 85 PRO A O 1
ATOM 652 N N . ALA A 1 86 ? -20.746 18.212 18.842 1.00 52.75 86 ALA A N 1
ATOM 653 C CA . ALA A 1 86 ? -21.732 18.797 19.740 1.00 52.75 86 ALA A CA 1
ATOM 654 C C . ALA A 1 86 ? -21.104 18.971 21.130 1.00 52.75 86 ALA A C 1
ATOM 656 O O . ALA A 1 86 ? -20.867 17.997 21.840 1.00 52.75 86 ALA A O 1
ATOM 657 N N . ASN A 1 87 ? -20.838 20.222 21.495 1.00 56.84 87 ASN A N 1
ATOM 658 C CA . ASN A 1 87 ? -20.258 20.597 22.783 1.00 56.84 87 ASN A CA 1
ATOM 659 C C . ASN A 1 87 ? -21.172 21.564 23.543 1.00 56.84 87 ASN A C 1
ATOM 661 O O . ASN A 1 87 ? -21.997 22.271 22.948 1.00 56.84 87 ASN A O 1
ATOM 665 N N . MET A 1 88 ? -20.991 21.629 24.859 1.00 54.41 88 MET A N 1
ATOM 666 C CA . MET A 1 88 ? -21.773 22.468 25.764 1.00 54.41 88 MET A CA 1
ATOM 667 C C . MET A 1 88 ? -21.704 23.958 25.389 1.00 54.41 88 MET A C 1
ATOM 669 O O . MET A 1 88 ? -22.698 24.661 25.523 1.00 54.41 88 MET A O 1
ATOM 673 N N . ILE A 1 89 ? -20.585 24.442 24.830 1.00 51.41 89 ILE A N 1
ATOM 674 C CA . ILE A 1 89 ? -20.403 25.848 24.406 1.00 51.41 89 ILE A CA 1
ATOM 675 C C . ILE A 1 89 ? -21.275 26.191 23.179 1.00 51.41 89 ILE A C 1
ATOM 677 O O . ILE A 1 89 ? -21.891 27.260 23.101 1.00 51.41 89 ILE A O 1
ATOM 681 N N . SER A 1 90 ? -21.365 25.275 22.215 1.00 53.94 90 SER A N 1
ATOM 682 C CA . SER A 1 90 ? -22.141 25.424 20.978 1.00 53.94 90 SER A CA 1
ATOM 683 C C . SER A 1 90 ? -23.654 25.349 21.207 1.00 53.94 90 SER A C 1
ATOM 685 O O . SER A 1 90 ? -24.415 25.988 20.478 1.00 53.94 90 SER A O 1
ATOM 687 N N . ALA A 1 91 ? -24.091 24.660 22.270 1.00 53.22 91 ALA A N 1
ATOM 688 C CA . ALA A 1 91 ? -25.499 24.557 22.661 1.00 53.22 91 ALA A CA 1
ATOM 689 C C . ALA A 1 91 ? -26.136 25.921 22.996 1.00 53.22 91 ALA A C 1
ATOM 691 O O . ALA A 1 91 ? -27.348 26.086 22.860 1.00 53.22 91 ALA A O 1
ATOM 692 N N . HIS A 1 92 ? -25.330 26.911 23.397 1.00 50.19 92 HIS A N 1
ATOM 693 C CA . HIS A 1 92 ? -25.796 28.254 23.757 1.00 50.19 92 HIS A CA 1
ATOM 694 C C . HIS A 1 92 ? -25.740 29.274 22.606 1.00 50.19 92 HIS A C 1
ATOM 696 O O . HIS A 1 92 ? -26.221 30.393 22.773 1.00 50.19 92 HIS A O 1
ATOM 702 N N . SER A 1 93 ? -25.138 28.938 21.457 1.00 42.97 93 SER A N 1
ATOM 703 C CA . SER A 1 93 ? -24.723 29.939 20.456 1.00 42.97 93 SER A CA 1
ATOM 704 C C . SER A 1 93 ? -25.300 29.759 19.048 1.00 42.97 93 SER A C 1
ATOM 706 O O . SER A 1 93 ? -25.166 30.673 18.233 1.00 42.97 93 SER A O 1
ATOM 708 N N . SER A 1 94 ? -25.966 28.645 18.716 1.00 40.91 94 SER A N 1
ATOM 709 C CA . SER A 1 94 ? -26.621 28.454 17.406 1.00 40.91 94 SER A CA 1
ATOM 710 C C . SER A 1 94 ? -27.703 27.358 17.414 1.00 40.91 94 SER A C 1
ATOM 712 O O . SER A 1 94 ? -27.631 26.442 18.232 1.00 40.91 94 SER A O 1
ATOM 714 N N . PRO A 1 95 ? -28.694 27.393 16.493 1.00 38.50 95 PRO A N 1
ATOM 715 C CA . PRO A 1 95 ? -29.667 26.313 16.337 1.00 38.50 95 PRO A CA 1
ATOM 716 C C . PRO A 1 95 ? -28.985 24.997 15.917 1.00 38.50 95 PRO A C 1
ATOM 718 O O . PRO A 1 95 ? -28.113 25.009 15.043 1.00 38.50 95 PRO A O 1
ATOM 721 N N . PRO A 1 96 ? -29.388 23.853 16.489 1.00 43.06 96 PRO A N 1
ATOM 722 C CA . PRO A 1 96 ? -28.654 22.602 16.347 1.00 43.06 96 PRO A CA 1
ATOM 723 C C . PRO A 1 96 ? -28.843 21.929 14.983 1.00 43.06 96 PRO A C 1
ATOM 725 O O . PRO A 1 96 ? -29.958 21.825 14.469 1.00 43.06 96 PRO A O 1
ATOM 728 N N . LYS A 1 97 ? -27.750 21.393 14.424 1.00 43.06 97 LYS A N 1
ATOM 729 C CA . LYS A 1 97 ? -27.763 20.498 13.257 1.00 43.06 97 LYS A CA 1
ATOM 730 C C . LYS A 1 97 ? -27.592 19.055 13.733 1.00 43.06 97 LYS A C 1
ATOM 732 O O . LYS A 1 97 ? -26.648 18.756 14.453 1.00 43.06 97 LYS A O 1
ATOM 737 N N . ARG A 1 98 ? -28.497 18.154 13.331 1.00 38.31 98 ARG A N 1
ATOM 738 C CA . ARG A 1 98 ? -28.346 16.711 13.583 1.00 38.31 98 ARG A CA 1
ATOM 739 C C . ARG A 1 98 ? -27.223 16.160 12.714 1.00 38.31 98 ARG A C 1
ATOM 741 O O . ARG A 1 98 ? -27.356 16.147 11.491 1.00 38.31 98 ARG A O 1
ATOM 748 N N . HIS A 1 99 ? -26.166 15.658 13.336 1.00 37.91 99 HIS A N 1
ATOM 749 C CA . HIS A 1 99 ? -25.133 14.898 12.646 1.00 37.91 99 HIS A CA 1
ATOM 750 C C . HIS A 1 99 ? -25.469 13.406 12.729 1.00 37.91 99 HIS A C 1
ATOM 752 O O . HIS A 1 99 ? -25.024 12.706 13.628 1.00 37.91 99 HIS A O 1
ATOM 758 N N . PHE A 1 100 ? -26.271 12.905 11.785 1.00 33.69 100 PHE A N 1
ATOM 759 C CA . PHE A 1 100 ? -26.312 11.465 11.525 1.00 33.69 100 PHE A CA 1
ATOM 760 C C . PHE A 1 100 ? -25.082 11.107 10.691 1.00 33.69 100 PHE A C 1
ATOM 762 O O . PHE A 1 100 ? -25.103 11.220 9.469 1.00 33.69 100 PHE A O 1
ATOM 769 N N . ALA A 1 101 ? -24.010 10.685 11.349 1.00 33.12 101 ALA A N 1
ATOM 770 C CA . ALA A 1 101 ? -22.936 9.949 10.702 1.00 33.12 101 ALA A CA 1
ATOM 771 C C . ALA A 1 101 ? -22.693 8.681 11.530 1.00 33.12 101 ALA A C 1
ATOM 773 O O . ALA A 1 101 ? -22.414 8.797 12.724 1.00 33.12 101 ALA A O 1
ATOM 774 N N . PRO A 1 102 ? -22.823 7.468 10.962 1.00 33.88 102 PRO A N 1
ATOM 775 C CA . PRO A 1 102 ? -22.215 6.308 11.594 1.00 33.88 102 PRO A CA 1
ATOM 776 C C . PRO A 1 102 ? -20.715 6.598 11.603 1.00 33.88 102 PRO A C 1
ATOM 778 O O . PRO A 1 102 ? -20.126 6.729 10.534 1.00 33.88 102 PRO A O 1
ATOM 781 N N . SER A 1 103 ? -20.122 6.802 12.780 1.00 38.88 103 SER A N 1
ATOM 782 C CA . SER A 1 103 ? -18.716 7.183 12.876 1.00 38.88 103 SER A CA 1
ATOM 783 C C . SER A 1 103 ? -17.865 6.107 12.212 1.00 38.88 103 SER A C 1
ATOM 785 O O . SER A 1 103 ? -17.726 4.983 12.702 1.00 38.88 103 SER A O 1
ATOM 787 N N . SER A 1 104 ? -17.310 6.431 11.047 1.00 44.47 104 SER A N 1
ATOM 788 C CA . SER A 1 104 ? -16.203 5.655 10.533 1.00 44.47 104 SER A CA 1
ATOM 789 C C . SER A 1 104 ? -15.001 6.009 11.405 1.00 44.47 104 SER A C 1
ATOM 791 O O . SER A 1 104 ? -14.854 7.148 11.850 1.00 44.47 104 SER A O 1
ATOM 793 N N . LEU A 1 105 ? -14.099 5.056 11.646 1.00 47.38 105 LEU A N 1
ATOM 794 C CA . LEU A 1 105 ? -12.813 5.372 12.277 1.00 47.38 105 LEU A CA 1
ATOM 795 C C . LEU A 1 105 ? -12.095 6.510 11.543 1.00 47.38 105 LEU A C 1
ATOM 797 O O . LEU A 1 105 ? -11.301 7.205 12.142 1.00 47.38 105 LEU A O 1
ATOM 801 N N . ARG A 1 106 ? -12.407 6.750 10.268 1.00 46.53 106 ARG A N 1
ATOM 802 C CA . ARG A 1 106 ? -11.806 7.795 9.438 1.00 46.53 106 ARG A CA 1
ATOM 803 C C . ARG A 1 106 ? -12.206 9.215 9.861 1.00 46.53 106 ARG A C 1
ATOM 805 O O . ARG A 1 106 ? -11.501 10.148 9.501 1.00 46.53 106 ARG A O 1
ATOM 812 N N . ASP A 1 107 ? -13.284 9.368 10.634 1.00 43.78 107 ASP A N 1
ATOM 813 C CA . ASP A 1 107 ? -13.826 10.669 11.057 1.00 43.78 107 ASP A CA 1
ATOM 814 C C . ASP A 1 107 ? -13.321 11.125 12.433 1.00 43.78 107 ASP A C 1
ATOM 816 O O . ASP A 1 107 ? -13.590 12.251 12.860 1.00 43.78 107 ASP A O 1
ATOM 820 N N . VAL A 1 108 ? -12.582 10.274 13.152 1.00 51.66 108 VAL A N 1
ATOM 821 C CA . VAL A 1 108 ? -11.953 10.682 14.409 1.00 51.66 108 VAL A CA 1
ATOM 822 C C . VAL A 1 108 ? -10.745 11.544 14.051 1.00 51.66 108 VAL A C 1
ATOM 824 O O . VAL A 1 108 ? -9.753 11.079 13.498 1.00 51.66 108 VAL A O 1
ATOM 827 N N . ALA A 1 109 ? -10.814 12.835 14.353 1.00 48.75 109 ALA A N 1
ATOM 828 C CA . ALA A 1 109 ? -9.673 13.728 14.211 1.00 48.75 109 ALA A CA 1
ATOM 829 C C . ALA A 1 109 ? -8.647 13.418 15.315 1.00 48.75 109 ALA A C 1
ATOM 831 O O . ALA A 1 109 ? -8.663 14.043 16.375 1.00 48.75 109 ALA A O 1
ATOM 832 N N . TRP A 1 110 ? -7.765 12.434 15.103 1.00 57.78 110 TRP A N 1
ATOM 833 C CA . TRP A 1 110 ? -6.667 12.188 16.041 1.00 57.78 110 TRP A CA 1
ATOM 834 C C . TRP A 1 110 ? -5.702 13.375 16.010 1.00 57.78 110 TRP A C 1
ATOM 836 O O . TRP A 1 110 ? -5.100 13.634 14.964 1.00 57.78 110 TRP A O 1
ATOM 846 N N . PRO A 1 111 ? -5.508 14.095 17.129 1.00 54.41 111 PRO A N 1
ATOM 847 C CA . PRO A 1 111 ? -4.515 15.157 17.175 1.00 54.41 111 PRO A CA 1
ATOM 848 C C . PRO A 1 111 ? -3.133 14.577 16.855 1.00 54.41 111 PRO A C 1
ATOM 850 O O . PRO A 1 111 ? -2.740 13.536 17.394 1.00 54.41 111 PRO A O 1
ATOM 853 N N . SER A 1 112 ? -2.378 15.242 15.976 1.00 55.69 112 SER A N 1
ATOM 854 C CA . SER A 1 112 ? -1.019 14.806 15.672 1.00 55.69 112 SER A CA 1
ATOM 855 C C . SER A 1 112 ? -0.170 14.901 16.940 1.00 55.69 112 SER A C 1
ATOM 857 O O . SER A 1 112 ? -0.168 15.903 17.657 1.00 55.69 112 SER A O 1
ATOM 859 N N . ARG A 1 113 ? 0.594 13.837 17.217 1.00 57.78 113 ARG A N 1
ATOM 860 C CA . ARG A 1 113 ? 1.495 13.763 18.383 1.00 57.78 113 ARG A CA 1
ATOM 861 C C . ARG A 1 113 ? 2.503 14.913 18.416 1.00 57.78 113 ARG A C 1
ATOM 863 O O . ARG A 1 113 ? 2.990 15.265 19.487 1.00 57.78 113 ARG A O 1
ATOM 870 N N . ARG A 1 114 ? 2.828 15.477 17.248 1.00 56.34 114 ARG A N 1
ATOM 871 C CA . ARG A 1 114 ? 3.791 16.573 17.099 1.00 56.34 114 ARG A CA 1
ATOM 872 C C . ARG A 1 114 ? 3.193 17.942 17.412 1.00 56.34 114 ARG A C 1
ATOM 874 O O . ARG A 1 114 ? 3.958 18.857 17.688 1.00 56.34 114 ARG A O 1
ATOM 881 N N . ASP A 1 115 ? 1.868 18.071 17.427 1.00 55.59 115 ASP A N 1
ATOM 882 C CA . ASP A 1 115 ? 1.206 19.377 17.506 1.00 55.59 115 ASP A CA 1
ATOM 883 C C . ASP A 1 115 ? 1.138 19.907 18.944 1.00 55.59 115 ASP A C 1
ATOM 885 O O . ASP A 1 115 ? 1.041 21.112 19.151 1.00 55.59 115 ASP A O 1
ATOM 889 N N . LYS A 1 116 ? 1.204 19.019 19.949 1.00 47.09 116 LYS A N 1
ATOM 890 C CA . LYS A 1 116 ? 1.067 19.403 21.365 1.00 47.09 116 LYS A CA 1
ATOM 891 C C . LYS A 1 116 ? 2.395 19.462 22.126 1.00 47.09 116 LYS A C 1
ATOM 893 O O . LYS A 1 116 ? 2.568 20.377 22.921 1.00 47.09 116 LYS A O 1
ATOM 898 N N . HIS A 1 117 ? 3.349 18.555 21.869 1.00 52.56 117 HIS A N 1
ATOM 899 C CA . HIS A 1 117 ? 4.663 18.545 22.540 1.00 52.56 117 HIS A CA 1
ATOM 900 C C . HIS A 1 117 ? 5.768 17.909 21.663 1.00 52.56 117 HIS A C 1
ATOM 902 O O . HIS A 1 117 ? 6.047 16.717 21.811 1.00 52.56 117 HIS A O 1
ATOM 908 N N . PRO A 1 118 ? 6.436 18.669 20.772 1.00 57.47 118 PRO A N 1
ATOM 909 C CA . PRO A 1 118 ? 7.402 18.119 19.811 1.00 57.47 118 PRO A CA 1
ATOM 910 C C . PRO A 1 118 ? 8.593 17.399 20.465 1.00 57.47 118 PRO A C 1
ATOM 912 O O . PRO A 1 118 ? 9.079 16.415 19.915 1.00 57.47 118 PRO A O 1
ATOM 915 N N . GLU A 1 119 ? 9.008 17.810 21.667 1.00 55.16 119 GLU A N 1
ATOM 916 C CA . GLU A 1 119 ? 10.128 17.189 22.398 1.00 55.16 119 GLU A CA 1
ATOM 917 C C . GLU A 1 119 ? 9.737 15.960 23.242 1.00 55.16 119 GLU A C 1
ATOM 919 O O . GLU A 1 119 ? 10.601 15.256 23.759 1.00 55.16 119 GLU A O 1
ATOM 924 N N . ARG A 1 120 ? 8.434 15.667 23.376 1.00 53.84 120 ARG A N 1
ATOM 925 C CA . ARG A 1 120 ? 7.893 14.514 24.130 1.00 53.84 120 ARG A CA 1
ATOM 926 C C . ARG A 1 120 ? 6.951 13.635 23.301 1.00 53.84 120 ARG A C 1
ATOM 928 O O . ARG A 1 120 ? 6.231 12.810 23.862 1.00 53.84 120 ARG A O 1
ATOM 935 N N . ALA A 1 121 ? 6.937 13.795 21.978 1.00 63.44 121 ALA A N 1
ATOM 936 C CA . ALA A 1 121 ? 6.046 13.078 21.070 1.00 63.44 121 ALA A CA 1
ATOM 937 C C . ALA A 1 121 ? 6.388 11.573 21.002 1.00 63.44 121 ALA A C 1
ATOM 939 O O . ALA A 1 121 ? 7.042 11.100 20.075 1.00 63.44 121 ALA A O 1
ATOM 940 N N . SER A 1 122 ? 5.940 10.808 21.998 1.00 80.38 122 SER A N 1
ATOM 941 C CA . SER A 1 122 ? 6.098 9.354 22.069 1.00 80.38 122 SER A CA 1
ATOM 942 C C . SER A 1 122 ? 4.948 8.634 21.365 1.00 80.38 122 SER A C 1
ATOM 944 O O . SER A 1 122 ? 3.792 9.062 21.430 1.00 80.38 122 SER A O 1
ATOM 946 N N . ILE A 1 123 ? 5.246 7.485 20.746 1.00 82.69 123 ILE A N 1
ATOM 947 C CA . ILE A 1 123 ? 4.227 6.544 20.255 1.00 82.69 123 ILE A CA 1
ATOM 948 C C . ILE A 1 123 ? 3.233 6.180 21.365 1.00 82.69 123 ILE A C 1
ATOM 950 O O . ILE A 1 123 ? 2.033 6.120 21.103 1.00 82.69 123 ILE A O 1
ATOM 954 N N . LEU A 1 124 ? 3.722 6.042 22.603 1.00 83.25 124 LEU A N 1
ATOM 955 C CA . LEU A 1 124 ? 2.930 5.649 23.767 1.00 83.25 124 LEU A CA 1
ATOM 956 C C . LEU A 1 124 ? 1.836 6.666 24.091 1.00 83.25 124 LEU A C 1
ATOM 958 O O . LEU A 1 124 ? 0.714 6.268 24.369 1.00 83.25 124 LEU A O 1
ATOM 962 N N . HIS A 1 125 ? 2.102 7.963 23.925 1.00 78.19 125 HIS A N 1
ATOM 963 C CA . HIS A 1 125 ? 1.080 8.986 24.145 1.00 78.19 125 HIS A CA 1
ATOM 964 C C . HIS A 1 125 ? -0.089 8.861 23.154 1.00 78.19 125 HIS A C 1
ATOM 966 O O . HIS A 1 125 ? -1.251 9.031 23.513 1.00 78.19 125 HIS A O 1
ATOM 972 N N . GLY A 1 126 ? 0.194 8.507 21.896 1.00 76.75 126 GLY A N 1
ATOM 973 C CA . GLY A 1 126 ? -0.883 8.222 20.947 1.00 76.75 126 GLY A CA 1
ATOM 974 C C . GLY A 1 126 ? -1.600 6.902 21.212 1.00 76.75 126 GLY A C 1
ATOM 975 O O . GLY A 1 126 ? -2.768 6.791 20.865 1.00 76.75 126 GLY A O 1
ATOM 976 N N . VAL A 1 127 ? -0.928 5.915 21.811 1.00 82.12 127 VAL A N 1
ATOM 977 C CA . VAL A 1 127 ? -1.582 4.679 22.269 1.00 82.12 127 VAL A CA 1
ATOM 978 C C . VAL A 1 127 ? -2.527 4.989 23.428 1.00 82.12 127 VAL A C 1
ATOM 980 O O . VAL A 1 127 ? -3.667 4.546 23.408 1.00 82.12 127 VAL A O 1
ATOM 983 N N . GLU A 1 128 ? -2.111 5.816 24.387 1.00 79.00 128 GLU A N 1
ATOM 984 C CA . GLU A 1 128 ? -2.972 6.302 25.473 1.00 79.00 128 GLU A CA 1
ATOM 985 C C . GLU A 1 128 ? -4.174 7.094 24.943 1.00 79.00 128 GLU A C 1
ATOM 987 O O . GLU A 1 128 ? -5.291 6.928 25.426 1.00 79.00 128 GLU A O 1
ATOM 992 N N . GLU A 1 129 ? -3.971 7.955 23.944 1.00 74.25 129 GLU A N 1
ATOM 993 C CA . GLU A 1 129 ? -5.057 8.666 23.259 1.00 74.25 129 GLU A CA 1
ATOM 994 C C . GLU A 1 129 ? -6.023 7.696 22.560 1.00 74.25 129 GLU A C 1
ATOM 996 O O . GLU A 1 129 ? -7.239 7.809 22.707 1.00 74.25 129 GLU A O 1
ATOM 1001 N N . TYR A 1 130 ? -5.500 6.690 21.857 1.00 78.38 130 TYR A N 1
ATOM 1002 C CA . TYR A 1 130 ? -6.311 5.643 21.239 1.00 78.38 130 TYR A CA 1
ATOM 1003 C C . TYR A 1 130 ? -7.068 4.791 22.278 1.00 78.38 130 TYR A C 1
ATOM 1005 O O . TYR A 1 130 ? -8.242 4.480 22.081 1.00 78.38 130 TYR A O 1
ATOM 1013 N N . HIS A 1 131 ? -6.456 4.451 23.412 1.00 77.69 131 HIS A N 1
ATOM 1014 C CA . HIS A 1 131 ? -7.138 3.740 24.497 1.00 77.69 131 HIS A CA 1
ATOM 1015 C C . HIS A 1 131 ? -8.273 4.566 25.099 1.00 77.69 131 HIS A C 1
ATOM 1017 O O . HIS A 1 131 ? -9.359 4.039 25.336 1.00 77.69 131 HIS A O 1
ATOM 1023 N N . ARG A 1 132 ? -8.048 5.871 25.286 1.00 72.44 132 ARG A N 1
ATOM 1024 C CA . ARG A 1 132 ? -9.061 6.784 25.822 1.00 72.44 132 ARG A CA 1
ATOM 1025 C C . ARG A 1 132 ? -10.227 6.995 24.856 1.00 72.44 132 ARG A C 1
ATOM 1027 O O . ARG A 1 132 ? -11.373 6.915 25.289 1.00 72.44 132 ARG A O 1
ATOM 1034 N N . ASN A 1 133 ? -9.937 7.210 23.570 1.00 69.31 133 ASN A N 1
ATOM 1035 C CA . ASN A 1 133 ? -10.918 7.751 22.619 1.00 69.31 133 ASN A CA 1
ATOM 1036 C C . ASN A 1 133 ? -11.216 6.839 21.415 1.00 69.31 133 ASN A C 1
ATOM 1038 O O . ASN A 1 133 ? -12.320 6.865 20.881 1.00 69.31 133 ASN A O 1
ATOM 1042 N N . GLY A 1 134 ? -10.265 6.008 20.983 1.00 67.44 134 GLY A N 1
ATOM 1043 C CA . GLY A 1 134 ? -10.384 5.185 19.770 1.00 67.44 134 GLY A CA 1
ATOM 1044 C C . GLY A 1 134 ? -10.855 3.744 19.996 1.00 67.44 134 GLY A C 1
ATOM 1045 O O . GLY A 1 134 ? -11.399 3.126 19.081 1.00 67.44 134 GLY A O 1
ATOM 1046 N N . THR A 1 135 ? -10.693 3.202 21.207 1.00 71.62 135 THR A N 1
ATOM 1047 C CA . THR A 1 135 ? -10.940 1.771 21.461 1.00 71.62 135 THR A CA 1
ATOM 1048 C C . THR A 1 135 ? -12.403 1.398 21.276 1.00 71.62 135 THR A C 1
ATOM 1050 O O . THR A 1 135 ? -12.682 0.405 20.617 1.00 71.62 135 THR A O 1
ATOM 1053 N N . ARG A 1 136 ? -13.360 2.198 21.769 1.00 66.38 136 ARG A N 1
ATOM 1054 C CA . ARG A 1 136 ? -14.795 1.883 21.607 1.00 66.38 136 ARG A CA 1
ATOM 1055 C C . ARG A 1 136 ? -15.223 1.888 20.133 1.00 66.38 136 ARG A C 1
ATOM 1057 O O . ARG A 1 136 ? -16.000 1.024 19.737 1.00 66.38 136 ARG A O 1
ATOM 1064 N N . ALA A 1 137 ? -14.671 2.798 19.326 1.00 66.81 137 ALA A N 1
ATOM 1065 C CA . ALA A 1 137 ? -14.955 2.887 17.894 1.00 66.81 137 ALA A CA 1
ATOM 1066 C C . ALA A 1 137 ? -14.404 1.681 17.108 1.00 66.81 137 ALA A C 1
ATOM 1068 O O . ALA A 1 137 ? -15.072 1.175 16.207 1.00 66.81 137 ALA A O 1
ATOM 1069 N N . LEU A 1 138 ? -13.214 1.185 17.471 1.00 70.69 138 LEU A N 1
ATOM 1070 C CA . LEU A 1 138 ? -12.582 0.049 16.789 1.00 70.69 138 LEU A CA 1
ATOM 1071 C C . LEU A 1 138 ? -13.034 -1.315 17.345 1.00 70.69 138 LEU A C 1
ATOM 1073 O O . LEU A 1 138 ? -13.064 -2.295 16.605 1.00 70.69 138 LEU A O 1
ATOM 1077 N N . HIS A 1 139 ? -13.426 -1.390 18.622 1.00 72.75 139 HIS A N 1
ATOM 1078 C CA . HIS A 1 139 ? -13.685 -2.646 19.337 1.00 72.75 139 HIS A CA 1
ATOM 1079 C C . HIS A 1 139 ? -14.729 -3.527 18.646 1.00 72.75 139 HIS A C 1
ATOM 1081 O O . HIS A 1 139 ? -14.510 -4.725 18.494 1.00 72.75 139 HIS A O 1
ATOM 1087 N N . HIS A 1 140 ? -15.844 -2.952 18.182 1.00 67.56 140 HIS A N 1
ATOM 1088 C CA . HIS A 1 140 ? -16.857 -3.729 17.461 1.00 67.56 140 HIS A CA 1
ATOM 1089 C C . HIS A 1 140 ? -16.314 -4.293 16.140 1.00 67.56 140 HIS A C 1
ATOM 1091 O O . HIS A 1 140 ? -16.638 -5.417 15.769 1.00 67.56 140 HIS A O 1
ATOM 1097 N N . GLN A 1 141 ? -15.501 -3.517 15.421 1.00 67.50 141 GLN A N 1
ATOM 1098 C CA . GLN A 1 141 ? -14.964 -3.930 14.126 1.00 67.50 141 GLN A CA 1
ATOM 1099 C C . GLN A 1 141 ? -13.910 -5.027 14.293 1.00 67.50 141 GLN A C 1
ATOM 1101 O O . GLN A 1 141 ? -13.982 -6.036 13.609 1.00 67.50 141 GLN A O 1
ATOM 1106 N N . VAL A 1 142 ? -12.993 -4.886 15.254 1.00 72.44 142 VAL A N 1
ATOM 1107 C CA . VAL A 1 142 ? -11.926 -5.875 15.491 1.00 72.44 142 VAL A CA 1
ATOM 1108 C C . VAL A 1 142 ? -12.449 -7.155 16.133 1.00 72.44 142 VAL A C 1
ATOM 1110 O O . VAL A 1 142 ? -12.010 -8.238 15.762 1.00 72.44 142 VAL A O 1
ATOM 1113 N N . ARG A 1 143 ? -13.428 -7.072 17.042 1.00 73.56 143 ARG A N 1
ATOM 1114 C CA . ARG A 1 143 ? -14.037 -8.267 17.648 1.00 73.56 143 ARG A CA 1
ATOM 1115 C C . ARG A 1 143 ? -14.773 -9.140 16.628 1.00 73.56 143 ARG A C 1
ATOM 1117 O O . ARG A 1 143 ? -14.863 -10.343 16.815 1.00 73.56 143 ARG A O 1
ATOM 1124 N N . ALA A 1 144 ? -15.299 -8.556 15.554 1.00 67.19 144 ALA A N 1
ATOM 1125 C CA . ALA A 1 144 ? -15.893 -9.342 14.474 1.00 67.19 144 ALA A CA 1
ATOM 1126 C C . ALA A 1 144 ? -14.840 -10.126 13.664 1.00 67.19 144 ALA A C 1
ATOM 1128 O O . ALA A 1 144 ? -15.179 -11.122 13.039 1.00 67.19 144 ALA A O 1
ATOM 1129 N N . LEU A 1 145 ? -13.572 -9.697 13.697 1.00 73.31 145 LEU A N 1
ATOM 1130 C CA . LEU A 1 145 ? -12.467 -10.311 12.955 1.00 73.31 145 LEU A CA 1
ATOM 1131 C C . LEU A 1 145 ? -11.714 -11.375 13.758 1.00 73.31 145 LEU A C 1
ATOM 1133 O O . LEU A 1 145 ? -10.973 -12.151 13.167 1.00 73.31 145 LEU A O 1
ATOM 1137 N N . THR A 1 146 ? -11.867 -11.427 15.087 1.00 67.12 146 THR A N 1
ATOM 1138 C CA . THR A 1 146 ? -11.129 -12.390 15.928 1.00 67.12 146 THR A CA 1
ATOM 1139 C C . THR A 1 146 ? -11.460 -13.847 15.624 1.00 67.12 146 THR A C 1
ATOM 1141 O O . THR A 1 146 ? -10.613 -14.703 15.860 1.00 67.12 146 THR A O 1
ATOM 1144 N N . ASP A 1 147 ? -12.648 -14.123 15.084 1.00 65.81 147 ASP A N 1
ATOM 1145 C CA . ASP A 1 147 ? -13.083 -15.490 14.787 1.00 65.81 147 ASP A CA 1
ATOM 1146 C C . ASP A 1 147 ? -12.721 -15.928 13.354 1.00 65.81 147 ASP A C 1
ATOM 1148 O O . ASP A 1 147 ? -12.567 -17.122 13.106 1.00 65.81 147 ASP A O 1
ATOM 1152 N N . SER A 1 148 ? -12.559 -14.987 12.411 1.00 64.38 148 SER A N 1
ATOM 1153 C CA . SER A 1 148 ? -12.114 -15.261 11.036 1.00 64.38 148 SER A CA 1
ATOM 1154 C C . SER A 1 148 ? -11.744 -13.958 10.302 1.00 64.38 148 SER A C 1
ATOM 1156 O O . SER A 1 148 ? -12.628 -13.268 9.785 1.00 64.38 148 SER A O 1
ATOM 1158 N N . PRO A 1 149 ? -10.457 -13.569 10.255 1.00 68.56 149 PRO A N 1
ATOM 1159 C CA . PRO A 1 149 ? -10.014 -12.528 9.338 1.00 68.56 149 PRO A CA 1
ATOM 1160 C C . PRO A 1 149 ? -9.996 -13.108 7.918 1.00 68.56 149 PRO A C 1
ATOM 1162 O O . PRO A 1 149 ? -9.290 -14.078 7.666 1.00 68.56 149 PRO A O 1
ATOM 1165 N N . ASN A 1 150 ? -10.767 -12.518 7.004 1.00 79.75 150 ASN A N 1
ATOM 1166 C CA . ASN A 1 150 ? -10.857 -12.971 5.615 1.00 79.75 150 ASN A CA 1
ATOM 1167 C C . ASN A 1 150 ? -10.597 -11.798 4.654 1.00 79.75 150 ASN A C 1
ATOM 1169 O O . ASN A 1 150 ? -11.556 -11.226 4.125 1.00 79.75 150 ASN A O 1
ATOM 1173 N N . PRO A 1 151 ? -9.333 -11.362 4.505 1.00 91.50 151 PRO A N 1
ATOM 1174 C CA . PRO A 1 151 ? -9.003 -10.326 3.542 1.00 91.50 151 PRO A CA 1
ATOM 1175 C C . PRO A 1 151 ? -9.296 -10.815 2.129 1.00 91.50 151 PRO A C 1
ATOM 1177 O O . PRO A 1 151 ? -9.015 -11.956 1.785 1.00 91.50 151 PRO A O 1
ATOM 1180 N N . ASP A 1 152 ? -9.816 -9.933 1.283 1.00 93.12 152 ASP A N 1
ATOM 1181 C CA . ASP A 1 152 ? -10.055 -10.259 -0.124 1.00 93.12 152 ASP A CA 1
ATOM 1182 C C . ASP A 1 152 ? -8.842 -9.938 -1.012 1.00 93.12 152 ASP A C 1
ATOM 1184 O O . ASP A 1 152 ? -8.786 -10.379 -2.168 1.00 93.12 152 ASP A O 1
ATOM 1188 N N . THR A 1 153 ? -7.873 -9.187 -0.470 1.00 96.62 153 THR A N 1
ATOM 1189 C CA . THR A 1 153 ? -6.763 -8.604 -1.222 1.00 96.62 153 THR A CA 1
ATOM 1190 C C . THR A 1 153 ? -5.459 -8.593 -0.425 1.00 96.62 153 THR A C 1
ATOM 1192 O O . THR A 1 153 ? -5.377 -8.007 0.656 1.00 96.62 153 THR A O 1
ATOM 1195 N N . LEU A 1 154 ? -4.384 -9.133 -1.008 1.00 98.38 154 LEU A N 1
ATOM 1196 C CA . LEU A 1 154 ? -3.019 -8.799 -0.589 1.00 98.38 154 LEU A CA 1
ATOM 1197 C C . LEU A 1 154 ? -2.631 -7.439 -1.177 1.00 98.38 154 LEU A C 1
ATOM 1199 O O . LEU A 1 154 ? -2.722 -7.247 -2.385 1.00 98.38 154 LEU A O 1
ATOM 1203 N N . PHE A 1 155 ? -2.152 -6.505 -0.356 1.00 98.56 155 PHE A N 1
ATOM 1204 C CA . PHE A 1 155 ? -1.788 -5.150 -0.780 1.00 98.56 155 PHE A CA 1
ATOM 1205 C C . PHE A 1 155 ? -0.301 -4.864 -0.528 1.00 98.56 155 PHE A C 1
ATOM 1207 O O . PHE A 1 155 ? 0.110 -4.530 0.587 1.00 98.56 155 PHE A O 1
ATOM 1214 N N . LEU A 1 156 ? 0.519 -4.967 -1.576 1.00 98.75 156 LEU A N 1
ATOM 1215 C CA . LEU A 1 156 ? 1.938 -4.617 -1.555 1.00 98.75 156 LEU A CA 1
ATOM 1216 C C . LEU A 1 156 ? 2.126 -3.127 -1.859 1.00 98.75 156 LEU A C 1
ATOM 1218 O O . LEU A 1 156 ? 1.789 -2.648 -2.940 1.00 98.75 156 LEU A O 1
ATOM 1222 N N . THR A 1 15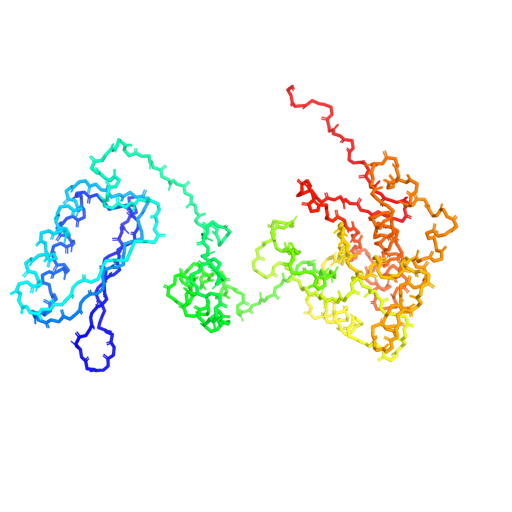7 ? 2.726 -2.376 -0.939 1.00 98.62 157 THR A N 1
ATOM 1223 C CA . THR A 1 157 ? 2.947 -0.938 -1.133 1.00 98.62 157 THR A CA 1
ATOM 1224 C C . THR A 1 157 ? 4.261 -0.431 -0.544 1.00 98.62 157 THR A C 1
ATOM 1226 O O . THR A 1 157 ? 5.053 -1.173 0.039 1.00 98.62 157 THR A O 1
ATOM 1229 N N . CYS A 1 158 ? 4.525 0.860 -0.735 1.00 98.25 158 CYS A N 1
ATOM 1230 C CA . CYS A 1 158 ? 5.717 1.508 -0.237 1.00 98.25 158 CYS A CA 1
ATOM 1231 C C . CYS A 1 158 ? 5.624 1.711 1.285 1.00 98.25 158 CYS A C 1
ATOM 1233 O O . CYS A 1 158 ? 4.556 1.987 1.841 1.00 98.25 158 CYS A O 1
ATOM 1235 N N . ALA A 1 159 ? 6.760 1.653 1.973 1.00 97.50 159 ALA A N 1
ATOM 1236 C CA . ALA A 1 159 ? 6.890 2.000 3.388 1.00 97.50 159 ALA A CA 1
ATOM 1237 C C . ALA A 1 159 ? 6.658 3.500 3.695 1.00 97.50 159 ALA A C 1
ATOM 1239 O O . ALA A 1 159 ? 6.662 3.892 4.858 1.00 97.50 159 ALA A O 1
ATOM 1240 N N . ASP A 1 160 ? 6.445 4.346 2.679 1.00 96.75 160 ASP A N 1
ATOM 1241 C CA . ASP A 1 160 ? 6.205 5.787 2.827 1.00 96.75 160 ASP A CA 1
ATOM 1242 C C . ASP A 1 160 ? 4.984 6.089 3.709 1.00 96.75 160 ASP A C 1
ATOM 1244 O O . ASP A 1 160 ? 3.857 5.703 3.404 1.00 96.75 160 ASP A O 1
ATOM 1248 N N . SER A 1 161 ? 5.184 6.820 4.805 1.00 91.81 161 SER A N 1
ATOM 1249 C CA . SER A 1 161 ? 4.156 7.051 5.827 1.00 91.81 161 SER A CA 1
ATOM 1250 C C . SER A 1 161 ? 2.900 7.773 5.331 1.00 91.81 161 SER A C 1
ATOM 1252 O O . SER A 1 161 ? 1.908 7.801 6.053 1.00 91.81 161 SER A O 1
ATOM 1254 N N . ARG A 1 162 ? 2.936 8.387 4.142 1.00 94.00 162 ARG A N 1
ATOM 1255 C CA . ARG A 1 162 ? 1.787 9.086 3.547 1.00 94.00 162 ARG A CA 1
ATOM 1256 C C . ARG A 1 162 ? 0.814 8.138 2.849 1.00 94.00 162 ARG A C 1
ATOM 1258 O O . ARG A 1 162 ? -0.292 8.551 2.520 1.00 94.00 162 ARG A O 1
ATOM 1265 N N . ILE A 1 163 ? 1.210 6.885 2.626 1.00 92.31 163 ILE A N 1
ATOM 1266 C CA . ILE A 1 163 ? 0.326 5.870 2.056 1.00 92.31 163 ILE A CA 1
ATOM 1267 C C . ILE A 1 163 ? -0.510 5.253 3.166 1.00 92.31 163 ILE A C 1
ATOM 1269 O O . ILE A 1 163 ? 0.023 4.682 4.122 1.00 92.31 163 ILE A O 1
ATOM 1273 N N . LEU A 1 164 ? -1.823 5.373 2.998 1.00 90.88 164 LEU A N 1
ATOM 1274 C CA . LEU A 1 164 ? -2.851 4.862 3.893 1.00 90.88 164 LEU A CA 1
ATOM 1275 C C . LEU A 1 164 ? -3.714 3.872 3.095 1.00 90.88 164 LEU A C 1
ATOM 1277 O O . LEU A 1 164 ? -4.733 4.297 2.546 1.00 90.88 164 LEU A O 1
ATOM 1281 N N . PRO A 1 165 ? -3.295 2.593 2.973 1.00 92.19 165 PRO A N 1
ATOM 1282 C CA . PRO A 1 165 ? -3.947 1.611 2.107 1.00 92.19 165 PRO A CA 1
ATOM 1283 C C . PRO A 1 165 ? -5.451 1.545 2.321 1.00 92.19 165 PRO A C 1
ATOM 1285 O O . PRO A 1 165 ? -6.198 1.707 1.362 1.00 92.19 165 PRO A O 1
ATOM 1288 N N . ASP A 1 166 ? -5.894 1.443 3.576 1.00 86.00 166 ASP A N 1
ATOM 1289 C CA . ASP A 1 166 ? -7.316 1.345 3.903 1.00 86.00 166 ASP A CA 1
ATOM 1290 C C . ASP A 1 166 ? -8.090 2.577 3.417 1.00 86.00 166 ASP A C 1
ATOM 1292 O O . ASP A 1 166 ? -9.182 2.469 2.865 1.00 86.00 166 ASP A O 1
ATOM 1296 N N . VAL A 1 167 ? -7.512 3.775 3.560 1.00 85.94 167 VAL A N 1
ATOM 1297 C CA . VAL A 1 167 ? -8.164 5.030 3.162 1.00 85.94 167 VAL A CA 1
ATOM 1298 C C . VAL A 1 167 ? -8.345 5.089 1.651 1.00 85.94 167 VAL A C 1
ATOM 1300 O O . VAL A 1 167 ? -9.474 5.274 1.193 1.00 85.94 167 VAL A O 1
ATOM 1303 N N . ILE A 1 168 ? -7.259 4.895 0.897 1.00 86.38 168 ILE A N 1
ATOM 1304 C CA . ILE A 1 168 ? -7.231 5.080 -0.563 1.00 86.38 168 ILE A CA 1
ATOM 1305 C C . ILE A 1 168 ? -7.995 3.990 -1.330 1.00 86.38 168 ILE A C 1
ATOM 1307 O O . ILE A 1 168 ? -8.316 4.181 -2.498 1.00 86.38 168 ILE A O 1
ATOM 1311 N N . THR A 1 169 ? -8.301 2.869 -0.677 1.00 83.69 169 THR A N 1
ATOM 1312 C CA . THR A 1 169 ? -9.068 1.740 -1.238 1.00 83.69 169 THR A CA 1
ATOM 1313 C C . THR A 1 169 ? -10.501 1.660 -0.716 1.00 83.69 169 THR A C 1
ATOM 1315 O O . THR A 1 169 ? -11.255 0.787 -1.129 1.00 83.69 169 THR A O 1
ATOM 1318 N N . ALA A 1 170 ? -10.895 2.559 0.190 1.00 80.88 170 ALA A N 1
ATOM 1319 C CA . ALA A 1 170 ? -12.168 2.474 0.908 1.00 80.88 170 ALA A CA 1
ATOM 1320 C C . ALA A 1 170 ? -12.373 1.166 1.715 1.00 80.88 170 ALA A C 1
ATOM 1322 O O . ALA A 1 170 ? -13.503 0.842 2.073 1.00 80.88 170 ALA A O 1
ATOM 1323 N N . SER A 1 171 ? -11.289 0.476 2.086 1.00 80.44 171 SER A N 1
ATOM 1324 C CA . SER A 1 171 ? -11.320 -0.769 2.861 1.00 80.44 171 SER A CA 1
ATOM 1325 C C . SER A 1 171 ? -11.607 -0.587 4.356 1.00 80.44 171 SER A C 1
ATOM 1327 O O . SER A 1 171 ? -11.298 0.436 4.985 1.00 80.44 171 SER A O 1
ATOM 1329 N N . ARG A 1 172 ? -12.217 -1.608 4.949 1.00 79.62 172 ARG A N 1
ATOM 1330 C CA . ARG A 1 172 ? -12.448 -1.768 6.386 1.00 79.62 172 ARG A CA 1
ATOM 1331 C C . ARG A 1 172 ? -11.299 -2.566 7.012 1.00 79.62 172 ARG A C 1
ATOM 1333 O O . ARG A 1 172 ? -10.580 -3.269 6.302 1.00 79.62 172 ARG A O 1
ATOM 1340 N N . PRO A 1 173 ? -11.134 -2.511 8.349 1.00 80.69 173 PRO A N 1
ATOM 1341 C CA . PRO A 1 173 ? -10.245 -3.440 9.032 1.00 80.69 173 PRO A CA 1
ATOM 1342 C C . PRO A 1 173 ? -10.584 -4.881 8.640 1.00 80.69 173 PRO A C 1
ATOM 1344 O O . PRO A 1 173 ? -11.743 -5.279 8.745 1.00 80.69 173 PRO A O 1
ATOM 1347 N N . GLY A 1 174 ? -9.576 -5.632 8.203 1.00 83.00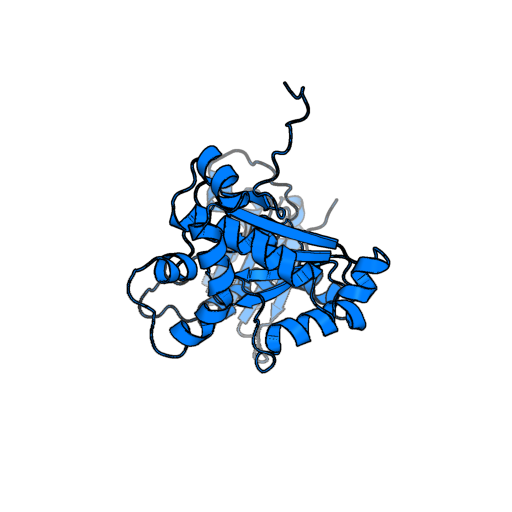 174 GLY A N 1
ATOM 1348 C CA . GLY A 1 174 ? -9.722 -7.023 7.778 1.00 83.00 174 GLY A CA 1
ATOM 1349 C C . GLY A 1 174 ? -9.824 -7.239 6.269 1.00 83.00 174 GLY A C 1
ATOM 1350 O O . GLY A 1 174 ? -9.512 -8.342 5.851 1.00 83.00 174 GLY A O 1
ATOM 1351 N N . ASP A 1 175 ? -10.166 -6.228 5.462 1.00 87.12 175 ASP A N 1
ATOM 1352 C CA . ASP A 1 175 ? -10.318 -6.404 4.004 1.00 87.12 175 ASP A CA 1
ATOM 1353 C C . ASP A 1 175 ? -8.957 -6.579 3.296 1.00 87.12 175 ASP A C 1
ATOM 1355 O O . ASP A 1 175 ? -8.857 -7.265 2.280 1.00 87.12 175 ASP A O 1
ATOM 1359 N N . LEU A 1 176 ? -7.892 -5.974 3.841 1.00 93.06 176 LEU A N 1
ATOM 1360 C CA . LEU A 1 176 ? -6.554 -5.969 3.245 1.00 93.06 176 LEU A CA 1
ATOM 1361 C C . LEU A 1 176 ? -5.535 -6.757 4.075 1.00 93.06 176 LEU A C 1
ATOM 1363 O O . LEU A 1 176 ? -5.383 -6.540 5.280 1.00 93.06 176 LEU A O 1
ATOM 1367 N N . TYR A 1 177 ? -4.731 -7.573 3.394 1.00 96.31 177 TYR A N 1
ATOM 1368 C CA . TYR A 1 177 ? -3.501 -8.161 3.920 1.00 96.31 177 TYR A CA 1
ATOM 1369 C C . TYR A 1 177 ? -2.282 -7.383 3.401 1.00 96.31 177 TYR A C 1
ATOM 1371 O O . TYR A 1 177 ? -1.872 -7.519 2.250 1.00 96.31 177 TYR A O 1
ATOM 1379 N N . ILE A 1 178 ? -1.732 -6.491 4.228 1.00 97.00 178 ILE A N 1
ATOM 1380 C CA . ILE A 1 178 ? -0.827 -5.425 3.766 1.00 97.00 178 ILE A CA 1
ATOM 1381 C C . ILE A 1 178 ? 0.647 -5.790 3.979 1.00 97.00 178 ILE A C 1
ATOM 1383 O O . ILE A 1 178 ? 1.070 -6.097 5.093 1.00 97.00 178 ILE A O 1
ATOM 1387 N N . ILE A 1 179 ? 1.461 -5.608 2.936 1.00 97.88 179 ILE A N 1
ATOM 1388 C CA . ILE A 1 179 ? 2.927 -5.664 3.003 1.00 97.88 179 ILE A CA 1
ATOM 1389 C C . ILE A 1 179 ? 3.489 -4.307 2.602 1.00 97.88 179 ILE A C 1
ATOM 1391 O O . ILE A 1 179 ? 3.076 -3.709 1.605 1.00 97.88 179 ILE A O 1
ATOM 1395 N N . ARG A 1 180 ? 4.480 -3.824 3.354 1.00 98.38 180 ARG A N 1
ATOM 1396 C CA . ARG A 1 180 ? 5.148 -2.555 3.063 1.00 98.38 180 ARG A CA 1
ATOM 1397 C C . ARG A 1 180 ? 6.649 -2.747 2.962 1.00 98.38 180 ARG A C 1
ATOM 1399 O O . ARG A 1 180 ? 7.278 -3.197 3.914 1.00 98.38 180 ARG A O 1
ATOM 1406 N N . ASN A 1 181 ? 7.230 -2.355 1.834 1.00 98.31 181 ASN A N 1
ATOM 1407 C CA . ASN A 1 181 ? 8.680 -2.308 1.660 1.00 98.31 181 ASN A CA 1
ATOM 1408 C C . ASN A 1 181 ? 9.103 -1.036 0.914 1.00 98.31 181 ASN A C 1
ATOM 1410 O O . ASN A 1 181 ? 8.271 -0.239 0.486 1.00 98.31 181 ASN A O 1
ATOM 1414 N N . VAL A 1 182 ? 10.401 -0.768 0.817 1.00 97.88 182 VAL A N 1
ATOM 1415 C CA . VAL A 1 182 ? 10.881 0.486 0.226 1.00 97.88 182 VAL A CA 1
ATOM 1416 C C . VAL A 1 182 ? 10.723 0.437 -1.299 1.00 97.88 182 VAL A C 1
ATOM 1418 O O . VAL A 1 182 ? 11.398 -0.334 -1.969 1.00 97.88 182 VAL A O 1
ATOM 1421 N N . GLY A 1 183 ? 9.837 1.261 -1.864 1.00 97.69 183 GLY A N 1
ATOM 1422 C CA . GLY A 1 183 ? 9.596 1.300 -3.313 1.00 97.69 183 GLY A CA 1
ATOM 1423 C C . GLY A 1 183 ? 8.667 0.208 -3.855 1.00 97.69 183 GLY A C 1
ATOM 1424 O O . GLY A 1 183 ? 8.656 0.008 -5.068 1.00 97.69 183 GLY A O 1
ATOM 1425 N N . ASN A 1 184 ? 7.896 -0.474 -2.990 1.00 98.50 184 ASN A N 1
ATOM 1426 C CA . ASN A 1 184 ? 6.852 -1.445 -3.363 1.00 98.50 184 ASN A CA 1
ATOM 1427 C C . ASN A 1 184 ? 7.336 -2.522 -4.349 1.00 98.50 184 ASN A C 1
ATOM 1429 O O . ASN A 1 184 ? 6.707 -2.766 -5.377 1.00 98.50 184 ASN A O 1
ATOM 1433 N N . LEU A 1 185 ? 8.488 -3.120 -4.048 1.00 98.50 185 LEU A N 1
ATOM 1434 C CA . LEU A 1 185 ? 9.204 -4.037 -4.930 1.00 98.50 185 LEU A CA 1
ATOM 1435 C C . LEU A 1 185 ? 8.851 -5.491 -4.629 1.00 98.50 185 LEU A C 1
ATOM 1437 O O . LEU A 1 185 ? 8.738 -5.884 -3.468 1.00 98.50 185 LEU A O 1
ATOM 1441 N N . VAL A 1 186 ? 8.758 -6.294 -5.683 1.00 98.00 186 VAL A N 1
ATOM 1442 C CA . VAL A 1 186 ? 8.835 -7.751 -5.612 1.00 98.00 186 VAL A CA 1
ATOM 1443 C C . VAL A 1 186 ? 10.313 -8.125 -5.760 1.00 98.00 186 VAL A C 1
ATOM 1445 O O . VAL A 1 186 ? 10.896 -7.822 -6.811 1.00 98.00 186 VAL A O 1
ATOM 1448 N N . PRO A 1 187 ? 10.948 -8.710 -4.726 1.00 96.25 187 PRO A N 1
ATOM 1449 C CA . PRO A 1 187 ? 12.342 -9.119 -4.794 1.00 96.25 187 PRO A CA 1
ATOM 1450 C C . PRO A 1 187 ? 12.599 -10.118 -5.922 1.00 96.25 187 PRO A C 1
ATOM 1452 O O . PRO A 1 187 ? 11.758 -10.944 -6.260 1.00 96.25 187 PRO A O 1
ATOM 1455 N N . THR A 1 188 ? 13.787 -10.023 -6.509 1.00 90.06 188 THR A N 1
ATOM 1456 C CA . THR A 1 188 ? 14.272 -10.924 -7.570 1.00 90.06 188 THR A CA 1
ATOM 1457 C C . THR A 1 188 ? 15.292 -11.936 -7.060 1.00 90.06 188 THR A C 1
ATOM 1459 O O . THR A 1 188 ? 15.629 -12.878 -7.771 1.00 90.06 188 THR A O 1
ATOM 1462 N N . ASP A 1 189 ? 15.839 -11.703 -5.867 1.00 92.75 189 ASP A N 1
ATOM 1463 C CA . ASP A 1 189 ? 16.8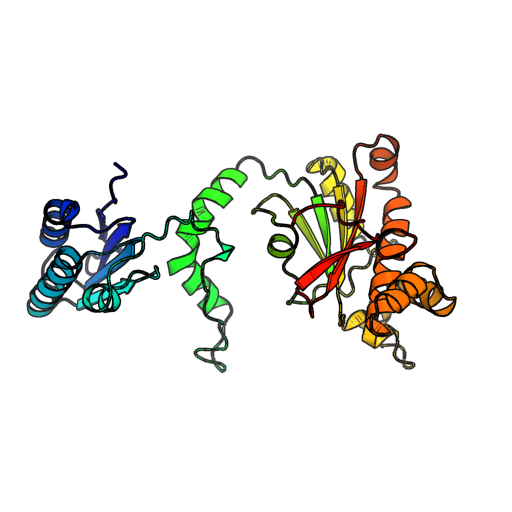05 -12.593 -5.234 1.00 92.75 189 ASP A CA 1
ATOM 1464 C C . ASP A 1 189 ? 16.046 -13.719 -4.516 1.00 92.75 189 ASP A C 1
ATOM 1466 O O . ASP A 1 189 ? 15.220 -13.418 -3.653 1.00 92.75 189 ASP A O 1
ATOM 1470 N N . PRO A 1 190 ? 16.310 -15.003 -4.823 1.00 88.81 190 PRO A N 1
ATOM 1471 C CA . PRO A 1 190 ? 15.659 -16.125 -4.147 1.00 88.81 190 PRO A CA 1
ATOM 1472 C C . PRO A 1 190 ? 15.948 -16.203 -2.638 1.00 88.81 190 PRO A C 1
ATOM 1474 O O . PRO A 1 190 ? 15.245 -16.919 -1.922 1.00 88.81 190 PRO A O 1
ATOM 1477 N N . ALA A 1 191 ? 16.967 -15.498 -2.134 1.00 92.56 191 ALA A N 1
ATOM 1478 C CA . ALA A 1 191 ? 17.217 -15.377 -0.700 1.00 92.56 191 ALA A CA 1
ATOM 1479 C C . ALA A 1 191 ? 16.219 -14.434 0.009 1.00 92.56 191 ALA A C 1
ATOM 1481 O O . ALA A 1 191 ? 15.994 -14.579 1.212 1.00 92.56 191 ALA A O 1
ATOM 1482 N N . GLU A 1 192 ? 15.579 -13.509 -0.715 1.00 93.94 192 GLU A N 1
ATOM 1483 C CA . GLU A 1 192 ? 14.644 -12.515 -0.170 1.00 93.94 192 GLU A CA 1
ATOM 1484 C C . GLU A 1 192 ? 13.194 -13.014 -0.203 1.00 93.94 192 GLU A C 1
ATOM 1486 O O . GLU A 1 192 ? 12.401 -12.683 -1.084 1.00 93.94 192 GLU A O 1
ATOM 1491 N N . ARG A 1 193 ? 12.820 -13.811 0.802 1.00 95.06 193 ARG A N 1
ATOM 1492 C CA . ARG A 1 193 ? 11.543 -14.551 0.809 1.00 95.06 193 ARG A CA 1
ATOM 1493 C C . ARG A 1 193 ? 10.382 -13.871 1.541 1.00 95.06 193 ARG A C 1
ATOM 1495 O O . ARG A 1 193 ? 9.350 -14.499 1.742 1.00 95.06 193 ARG A O 1
ATOM 1502 N N . SER A 1 194 ? 10.523 -12.610 1.955 1.00 96.50 194 SER A N 1
ATOM 1503 C CA . SER A 1 194 ? 9.476 -11.908 2.723 1.00 96.50 194 SER A CA 1
ATOM 1504 C C . SER A 1 194 ? 8.181 -11.720 1.918 1.00 96.50 194 SER A C 1
ATOM 1506 O O . SER A 1 194 ? 7.100 -12.053 2.396 1.00 96.50 194 SER A O 1
ATOM 1508 N N . VAL A 1 195 ? 8.287 -11.250 0.667 1.00 98.06 195 VAL A N 1
ATOM 1509 C CA . VAL A 1 195 ? 7.119 -11.094 -0.220 1.00 98.06 195 VAL A CA 1
ATOM 1510 C C . VAL A 1 195 ? 6.563 -12.456 -0.628 1.00 98.06 195 VAL A C 1
ATOM 1512 O O . VAL A 1 195 ? 5.355 -12.644 -0.575 1.00 98.06 195 VAL A O 1
ATOM 1515 N N . ASP A 1 196 ? 7.425 -13.421 -0.954 1.00 97.38 196 ASP A N 1
ATOM 1516 C CA . ASP A 1 196 ? 7.006 -14.783 -1.299 1.00 97.38 196 ASP A CA 1
ATOM 1517 C C . ASP A 1 196 ? 6.215 -15.456 -0.173 1.00 97.38 196 ASP A C 1
ATOM 1519 O O . ASP A 1 196 ? 5.157 -16.021 -0.426 1.00 97.38 196 ASP A O 1
ATOM 1523 N N . ALA A 1 197 ? 6.685 -15.366 1.075 1.00 97.94 197 ALA A N 1
ATOM 1524 C CA . ALA A 1 197 ? 5.989 -15.944 2.224 1.00 97.94 197 ALA A CA 1
ATOM 1525 C C . ALA A 1 197 ? 4.595 -15.332 2.417 1.00 97.94 197 ALA A C 1
ATOM 1527 O O . ALA A 1 197 ? 3.644 -16.031 2.751 1.00 97.94 197 ALA A O 1
ATOM 1528 N N . ALA A 1 198 ? 4.464 -14.028 2.187 1.00 98.00 198 ALA A N 1
ATOM 1529 C CA . ALA A 1 198 ? 3.191 -13.343 2.316 1.00 98.00 198 ALA A CA 1
ATOM 1530 C C . ALA A 1 198 ? 2.241 -13.634 1.139 1.00 98.00 198 ALA A C 1
ATOM 1532 O O . ALA A 1 198 ? 1.040 -13.745 1.361 1.00 98.00 198 ALA A O 1
ATOM 1533 N N . LEU A 1 199 ? 2.759 -13.803 -0.086 1.00 98.19 199 LEU A N 1
ATOM 1534 C CA . LEU A 1 199 ? 1.975 -14.290 -1.227 1.00 98.19 199 LEU A CA 1
ATOM 1535 C C . LEU A 1 199 ? 1.454 -15.707 -0.963 1.00 98.19 199 LEU A C 1
ATOM 1537 O O . LEU A 1 199 ? 0.268 -15.956 -1.142 1.00 98.19 199 LEU A O 1
ATOM 1541 N N . ASP A 1 200 ? 2.324 -16.607 -0.503 1.00 97.56 200 ASP A N 1
ATOM 1542 C CA . ASP A 1 200 ? 1.979 -17.995 -0.183 1.00 97.56 200 ASP A CA 1
ATOM 1543 C C . ASP A 1 200 ? 0.882 -18.065 0.885 1.00 97.56 200 ASP A C 1
ATOM 1545 O O . ASP A 1 200 ? -0.145 -18.701 0.671 1.00 97.56 200 ASP A O 1
ATOM 1549 N N . PHE A 1 201 ? 1.044 -17.319 1.981 1.00 97.38 201 PHE A N 1
ATOM 1550 C CA . PHE A 1 201 ? 0.042 -17.240 3.042 1.00 97.38 201 PHE A CA 1
ATOM 1551 C C . PHE A 1 201 ? -1.284 -16.646 2.548 1.00 97.38 201 PHE A C 1
ATOM 1553 O O . PHE A 1 201 ? -2.352 -17.175 2.839 1.00 97.38 201 PHE A O 1
ATOM 1560 N N . ALA A 1 202 ? -1.238 -15.565 1.765 1.00 96.50 202 ALA A N 1
ATOM 1561 C CA . ALA A 1 202 ? -2.451 -14.931 1.263 1.00 96.50 202 ALA A CA 1
ATOM 1562 C C . ALA A 1 202 ? -3.254 -15.849 0.333 1.00 96.50 202 ALA A C 1
ATOM 1564 O O . ALA A 1 202 ? -4.478 -15.873 0.418 1.00 96.50 202 ALA A O 1
ATOM 1565 N N . ILE A 1 203 ? -2.581 -16.609 -0.534 1.00 95.25 203 ILE A N 1
ATOM 1566 C CA . ILE A 1 203 ? -3.263 -17.527 -1.450 1.00 95.25 203 ILE A CA 1
ATOM 1567 C C . ILE A 1 203 ? -3.730 -18.794 -0.735 1.00 95.25 203 ILE A C 1
ATOM 1569 O O . ILE A 1 203 ? -4.866 -19.201 -0.933 1.00 95.25 203 ILE A O 1
ATOM 1573 N N . ASN A 1 204 ? -2.865 -19.428 0.059 1.00 93.94 204 ASN A N 1
ATOM 1574 C CA . ASN A 1 204 ? -3.105 -20.789 0.542 1.00 93.94 204 ASN A CA 1
ATOM 1575 C C . ASN A 1 204 ? -3.786 -20.854 1.916 1.00 93.94 204 ASN A C 1
ATOM 1577 O O . ASN A 1 204 ? -4.358 -21.888 2.246 1.00 93.94 204 ASN A O 1
ATOM 1581 N N . GLU A 1 205 ? -3.725 -19.780 2.709 1.00 93.94 205 GLU A N 1
ATOM 1582 C CA . GLU A 1 205 ? -4.303 -19.742 4.062 1.00 93.94 205 GLU A CA 1
ATOM 1583 C C . GLU A 1 205 ? -5.438 -18.717 4.196 1.00 93.94 205 GLU A C 1
ATOM 1585 O O . GLU A 1 205 ? -6.318 -18.893 5.036 1.00 93.94 205 GLU A O 1
ATOM 1590 N N . LEU A 1 206 ? -5.419 -17.640 3.398 1.00 92.69 206 LEU A N 1
ATOM 1591 C CA . LEU A 1 206 ? -6.420 -16.565 3.460 1.00 92.69 206 LEU A CA 1
ATOM 1592 C C . LEU A 1 206 ? -7.377 -16.531 2.262 1.00 92.69 206 LEU A C 1
ATOM 1594 O O . LEU A 1 206 ? -8.289 -15.713 2.272 1.00 92.69 206 LEU A O 1
ATOM 1598 N N . ASP A 1 207 ? -7.166 -17.369 1.240 1.00 92.81 207 ASP A N 1
ATOM 1599 C CA . ASP A 1 207 ? -7.994 -17.434 0.027 1.00 92.81 207 ASP A CA 1
ATOM 1600 C C . ASP A 1 207 ? -8.263 -16.055 -0.623 1.00 92.81 207 ASP A C 1
ATOM 1602 O O . ASP A 1 207 ? -9.366 -15.778 -1.112 1.00 92.81 207 ASP A O 1
ATOM 1606 N N . VAL A 1 208 ? -7.263 -15.158 -0.645 1.00 95.81 208 VAL A N 1
ATOM 1607 C CA . VAL A 1 208 ? -7.455 -13.821 -1.234 1.00 95.81 208 VAL A CA 1
ATOM 1608 C C . VAL A 1 208 ? -7.820 -13.934 -2.717 1.00 95.81 208 VAL A C 1
ATOM 1610 O O . VAL A 1 208 ? -7.244 -14.716 -3.471 1.00 95.81 208 VAL A O 1
ATOM 1613 N N . SER A 1 209 ? -8.738 -13.084 -3.171 1.00 96.19 209 SER A N 1
ATOM 1614 C CA . SER A 1 209 ? -9.178 -13.036 -4.574 1.00 96.19 209 SER A CA 1
ATOM 1615 C C . SER A 1 209 ? -8.342 -12.086 -5.437 1.00 96.19 209 SER A C 1
ATOM 1617 O O . SER A 1 209 ? -8.456 -12.062 -6.669 1.00 96.19 209 SER A O 1
ATOM 1619 N N . SER A 1 210 ? -7.498 -11.256 -4.815 1.00 97.62 210 SER A N 1
ATOM 1620 C CA . SER A 1 210 ? -6.648 -10.331 -5.553 1.00 97.62 210 SER A CA 1
ATOM 1621 C C . SER A 1 210 ? -5.311 -10.011 -4.886 1.00 97.62 210 SER A C 1
ATOM 1623 O O . SER A 1 210 ? -5.134 -10.114 -3.673 1.00 97.62 210 SER A O 1
ATOM 1625 N N . VAL A 1 211 ? -4.349 -9.617 -5.719 1.00 98.62 211 VAL A N 1
ATOM 1626 C CA . VAL A 1 211 ? -3.028 -9.134 -5.314 1.00 98.62 211 VAL A CA 1
ATOM 1627 C C . VAL A 1 211 ? -2.811 -7.758 -5.933 1.00 98.62 211 VAL A C 1
ATOM 1629 O O . VAL A 1 211 ? -2.675 -7.622 -7.149 1.00 98.62 211 VAL A O 1
ATOM 1632 N N . ALA A 1 212 ? -2.762 -6.728 -5.099 1.00 98.50 212 ALA A N 1
ATOM 1633 C CA . ALA A 1 212 ? -2.527 -5.356 -5.509 1.00 98.50 212 ALA A CA 1
ATOM 1634 C C . ALA A 1 212 ? -1.074 -4.935 -5.254 1.00 98.50 212 ALA A C 1
ATOM 1636 O O . ALA A 1 212 ? -0.517 -5.198 -4.187 1.00 98.50 212 ALA A O 1
ATOM 1637 N N . VAL A 1 213 ? -0.471 -4.221 -6.208 1.00 98.75 213 VAL A N 1
ATOM 1638 C CA . VAL A 1 213 ? 0.790 -3.493 -6.011 1.00 98.75 213 VAL A CA 1
ATOM 1639 C C . VAL A 1 213 ? 0.564 -2.001 -6.223 1.00 98.75 213 VAL A C 1
ATOM 1641 O O . VAL A 1 213 ? 0.170 -1.566 -7.302 1.00 98.75 213 VAL A O 1
ATOM 1644 N N . CYS A 1 214 ? 0.822 -1.206 -5.185 1.00 98.69 214 CYS A N 1
ATOM 1645 C CA . CYS A 1 214 ? 0.566 0.229 -5.186 1.00 98.69 214 CYS A CA 1
ATOM 1646 C C . CYS A 1 214 ? 1.860 1.037 -5.052 1.00 98.69 214 CYS A C 1
ATOM 1648 O O . CYS A 1 214 ? 2.471 1.084 -3.977 1.00 98.69 214 CYS A O 1
ATOM 1650 N N . GLY A 1 215 ? 2.226 1.719 -6.138 1.00 98.56 215 GLY A N 1
ATOM 1651 C CA . GLY A 1 215 ? 3.212 2.797 -6.151 1.00 98.56 215 GLY A CA 1
ATOM 1652 C C . GLY A 1 215 ? 2.601 4.140 -5.761 1.00 98.56 215 GLY A C 1
ATOM 1653 O O . GLY A 1 215 ? 1.396 4.249 -5.527 1.00 98.56 215 GLY A O 1
ATOM 1654 N N . HIS A 1 216 ? 3.431 5.178 -5.683 1.00 98.62 216 HIS A N 1
ATOM 1655 C CA . HIS A 1 216 ? 2.960 6.519 -5.347 1.00 98.62 216 HIS A CA 1
ATOM 1656 C C . HIS A 1 216 ? 3.862 7.627 -5.887 1.00 98.62 216 HIS A C 1
ATOM 1658 O O . HIS A 1 216 ? 5.058 7.412 -6.119 1.00 98.62 216 HIS A O 1
ATOM 1664 N N . SER A 1 217 ? 3.298 8.828 -6.029 1.00 97.75 217 SER A N 1
ATOM 1665 C CA . SER A 1 217 ? 4.062 10.004 -6.435 1.00 97.75 217 SER A CA 1
ATOM 1666 C C . SER A 1 217 ? 5.074 10.420 -5.366 1.00 97.75 217 SER A C 1
ATOM 1668 O O . SER A 1 217 ? 4.954 10.118 -4.175 1.00 97.75 217 SER A O 1
ATOM 1670 N N . SER A 1 218 ? 6.139 11.097 -5.783 1.00 96.69 218 SER A N 1
ATOM 1671 C CA . SER A 1 218 ? 7.228 11.551 -4.924 1.00 96.69 218 SER A CA 1
ATOM 1672 C C . SER A 1 218 ? 7.881 10.454 -4.072 1.00 96.69 218 SER A C 1
ATOM 1674 O O . SER A 1 218 ? 8.371 10.742 -2.974 1.00 96.69 218 SER A O 1
ATOM 1676 N N . CYS A 1 219 ? 7.938 9.218 -4.576 1.00 97.94 219 CYS A N 1
ATOM 1677 C CA . CYS A 1 219 ? 8.607 8.116 -3.894 1.00 97.94 219 CYS A CA 1
ATOM 1678 C C . CYS A 1 219 ? 10.117 8.352 -3.778 1.00 97.94 219 CYS A C 1
ATOM 1680 O O . CYS A 1 219 ? 10.826 8.477 -4.777 1.00 97.94 219 CYS A O 1
ATOM 1682 N N . HIS A 1 220 ? 10.623 8.396 -2.545 1.00 96.12 220 HIS A N 1
ATOM 1683 C CA . HIS A 1 220 ? 12.035 8.680 -2.296 1.00 96.12 220 HIS A CA 1
ATOM 1684 C C . HIS A 1 220 ? 12.958 7.580 -2.837 1.00 96.12 220 HIS A C 1
ATOM 1686 O O . HIS A 1 220 ? 13.999 7.882 -3.405 1.00 96.12 220 HIS A O 1
ATOM 1692 N N . ALA A 1 221 ? 12.540 6.315 -2.744 1.00 96.44 221 ALA A N 1
ATOM 1693 C CA . ALA A 1 221 ? 13.302 5.178 -3.256 1.00 96.44 221 ALA A CA 1
ATOM 1694 C C . ALA A 1 221 ? 13.570 5.287 -4.767 1.00 96.44 221 ALA A C 1
ATOM 1696 O O . ALA A 1 221 ? 14.696 5.084 -5.213 1.00 96.44 221 ALA A O 1
ATOM 1697 N N . LEU A 1 222 ? 12.547 5.666 -5.542 1.00 97.06 222 LEU A N 1
ATOM 1698 C CA . LEU A 1 222 ? 12.669 5.828 -6.991 1.00 97.06 222 LEU A CA 1
ATOM 1699 C C . LEU A 1 222 ? 13.432 7.106 -7.367 1.00 97.06 222 LEU A C 1
ATOM 1701 O O . LEU A 1 222 ? 14.152 7.102 -8.360 1.00 97.06 222 LEU A O 1
ATOM 1705 N N . LYS A 1 223 ? 13.351 8.170 -6.557 1.00 95.94 223 LYS A N 1
ATOM 1706 C CA . LYS A 1 223 ? 14.208 9.359 -6.723 1.00 95.94 223 LYS A CA 1
ATOM 1707 C C . LYS A 1 223 ? 15.686 9.006 -6.567 1.00 95.94 223 LYS A C 1
ATOM 1709 O O . LYS A 1 223 ? 16.466 9.305 -7.459 1.00 95.94 223 LYS A O 1
ATOM 1714 N N . VAL A 1 224 ? 16.039 8.299 -5.491 1.00 95.06 224 VAL A N 1
ATOM 1715 C CA . VAL A 1 224 ? 17.412 7.824 -5.249 1.00 95.06 224 VAL A CA 1
ATOM 1716 C C . VAL A 1 224 ? 17.890 6.915 -6.386 1.00 95.06 224 VAL A C 1
ATOM 1718 O O . VAL A 1 224 ? 19.044 6.982 -6.786 1.00 95.06 224 VAL A O 1
ATOM 1721 N N . LEU A 1 225 ? 17.006 6.088 -6.948 1.00 94.81 225 LEU A N 1
ATOM 1722 C CA . LEU A 1 225 ? 17.342 5.211 -8.071 1.00 94.81 225 LEU A CA 1
ATOM 1723 C C . LEU A 1 225 ? 17.641 5.966 -9.384 1.00 94.81 225 LEU A C 1
ATOM 1725 O O . LEU A 1 225 ? 18.375 5.447 -10.225 1.00 94.81 225 LEU A O 1
ATOM 1729 N N . LEU A 1 226 ? 17.076 7.164 -9.575 1.00 94.38 226 LEU A N 1
ATOM 1730 C CA . LEU A 1 226 ? 17.360 8.023 -10.733 1.00 94.38 226 LEU A CA 1
ATOM 1731 C C . LEU A 1 226 ? 18.682 8.779 -10.609 1.00 94.38 226 LEU A C 1
ATOM 1733 O O . LEU A 1 226 ? 19.231 9.207 -11.626 1.00 94.38 226 LEU A O 1
ATOM 1737 N N . GLU A 1 227 ? 19.194 8.956 -9.392 1.00 92.69 227 GLU A N 1
ATOM 1738 C CA . GLU A 1 227 ? 20.456 9.653 -9.185 1.00 92.69 227 GLU A CA 1
ATOM 1739 C C . GLU A 1 227 ? 21.607 8.905 -9.885 1.00 92.69 227 GLU A C 1
ATOM 1741 O O . GLU A 1 227 ? 21.671 7.673 -9.874 1.00 92.69 227 GLU A O 1
ATOM 1746 N N . PRO A 1 228 ? 22.559 9.627 -10.504 1.00 84.88 228 PRO A N 1
ATOM 1747 C CA . PRO A 1 228 ? 23.675 9.004 -11.218 1.00 84.88 228 PRO A CA 1
ATOM 1748 C C . PRO A 1 228 ? 24.604 8.221 -10.281 1.00 84.88 228 PRO A C 1
ATOM 1750 O O . PRO A 1 228 ? 25.337 7.332 -10.716 1.00 84.88 228 PRO A O 1
ATOM 1753 N N . THR A 1 229 ? 24.589 8.551 -8.991 1.00 86.69 229 THR A N 1
ATOM 1754 C CA . THR A 1 229 ? 25.346 7.857 -7.957 1.00 86.69 229 THR A CA 1
ATOM 1755 C C . THR A 1 229 ? 24.553 6.680 -7.419 1.00 86.69 229 THR A C 1
ATOM 1757 O O . THR A 1 229 ? 23.532 6.864 -6.764 1.00 86.69 229 THR A O 1
ATOM 1760 N N . SER A 1 230 ? 25.062 5.464 -7.624 1.00 78.19 230 SER A N 1
ATOM 1761 C CA . SER A 1 230 ? 24.436 4.279 -7.044 1.00 78.19 230 SER A CA 1
ATOM 1762 C C . SER A 1 230 ? 24.428 4.359 -5.508 1.00 78.19 230 SER A C 1
ATOM 1764 O O . SER A 1 230 ? 25.489 4.580 -4.906 1.00 78.19 230 SER A O 1
ATOM 1766 N N . PRO A 1 231 ? 23.269 4.144 -4.859 1.00 83.56 231 PRO A N 1
ATOM 1767 C CA . PRO A 1 231 ? 23.190 4.070 -3.408 1.00 83.56 231 PRO A CA 1
ATOM 1768 C C . PRO A 1 231 ? 24.081 2.934 -2.894 1.00 83.56 231 PRO A C 1
ATOM 1770 O O . PRO A 1 231 ? 24.208 1.883 -3.521 1.00 83.56 231 PRO A O 1
ATOM 1773 N N . ARG A 1 232 ? 24.735 3.151 -1.751 1.00 87.12 232 ARG A N 1
ATOM 1774 C CA . ARG A 1 232 ? 25.624 2.165 -1.115 1.00 87.12 232 ARG A CA 1
ATOM 1775 C C . ARG A 1 232 ? 24.927 1.474 0.060 1.00 87.12 232 ARG A C 1
ATOM 1777 O O . ARG A 1 232 ? 23.905 1.942 0.557 1.00 87.12 232 ARG A O 1
ATOM 1784 N N . GLY A 1 233 ? 25.513 0.373 0.528 1.00 93.88 233 GLY A N 1
ATOM 1785 C CA . GLY A 1 233 ? 25.024 -0.359 1.699 1.00 93.88 233 GLY A CA 1
ATOM 1786 C C . GLY A 1 233 ? 23.685 -1.072 1.456 1.00 93.88 233 GLY A C 1
ATOM 1787 O O . GLY A 1 233 ? 23.342 -1.343 0.304 1.00 93.88 233 GLY A O 1
ATOM 1788 N N . PRO A 1 234 ? 22.917 -1.371 2.520 1.00 94.00 234 PRO A N 1
ATOM 1789 C CA . PRO A 1 234 ? 21.673 -2.140 2.422 1.00 94.00 234 PRO A CA 1
ATOM 1790 C C . PRO A 1 234 ? 20.639 -1.534 1.471 1.00 94.00 234 PRO A C 1
ATOM 1792 O O . PRO A 1 234 ? 19.991 -2.261 0.729 1.00 94.00 234 PRO A O 1
ATOM 1795 N N . MET A 1 235 ? 20.530 -0.202 1.428 1.00 93.19 235 MET A N 1
ATOM 1796 C CA . MET A 1 235 ? 19.614 0.471 0.503 1.00 93.19 235 MET A CA 1
ATOM 1797 C C . MET A 1 235 ? 20.036 0.281 -0.960 1.00 93.19 235 MET A C 1
ATOM 1799 O O . MET A 1 235 ? 19.194 0.075 -1.830 1.00 93.19 235 MET A O 1
ATOM 1803 N N . GLY A 1 236 ? 21.345 0.306 -1.219 1.00 93.81 236 GLY A N 1
ATOM 1804 C CA . GLY A 1 236 ? 21.909 -0.021 -2.524 1.00 93.81 236 GLY A CA 1
ATOM 1805 C C . GLY A 1 236 ? 21.601 -1.443 -2.963 1.00 93.81 236 GLY A C 1
ATOM 1806 O O . GLY A 1 236 ? 21.185 -1.647 -4.097 1.00 93.81 236 GLY A O 1
ATOM 1807 N N . HIS A 1 237 ? 21.763 -2.410 -2.056 1.00 94.00 237 HIS A N 1
ATOM 1808 C CA . HIS A 1 237 ? 21.424 -3.813 -2.305 1.00 94.00 237 HIS A CA 1
ATOM 1809 C C . HIS A 1 237 ? 19.930 -3.989 -2.591 1.00 94.00 237 HIS A C 1
ATOM 1811 O O . HIS A 1 237 ? 19.558 -4.564 -3.607 1.00 94.00 237 HIS A O 1
ATOM 1817 N N . TRP A 1 238 ? 19.075 -3.407 -1.751 1.00 96.38 238 TRP A N 1
ATOM 1818 C CA . TRP A 1 238 ? 17.626 -3.479 -1.905 1.00 96.38 238 TRP A CA 1
ATOM 1819 C C . TRP A 1 238 ? 17.137 -2.894 -3.239 1.00 96.38 238 TRP A C 1
ATOM 1821 O O . TRP A 1 238 ? 16.313 -3.493 -3.930 1.00 96.38 238 TRP A O 1
ATOM 1831 N N . LEU A 1 239 ? 17.678 -1.745 -3.656 1.00 95.69 239 LEU A N 1
ATOM 1832 C CA . LEU A 1 239 ? 17.296 -1.116 -4.923 1.00 95.69 239 LEU A CA 1
ATOM 1833 C C . LEU A 1 239 ? 17.751 -1.884 -6.170 1.00 95.69 239 LEU A C 1
ATOM 1835 O O . LEU A 1 239 ? 17.258 -1.584 -7.259 1.00 95.69 239 LEU A O 1
ATOM 1839 N N . GLN A 1 240 ? 18.590 -2.917 -6.037 1.00 95.12 240 GLN A N 1
ATOM 1840 C CA . GLN A 1 240 ? 18.881 -3.819 -7.155 1.00 95.12 240 GLN A CA 1
ATOM 1841 C C . GLN A 1 240 ? 17.611 -4.504 -7.667 1.00 95.12 240 GLN A C 1
ATOM 1843 O O . GLN A 1 240 ? 17.467 -4.702 -8.874 1.00 95.12 240 GLN A O 1
ATOM 1848 N N . HIS A 1 241 ? 16.633 -4.761 -6.791 1.00 96.81 241 HIS A N 1
ATOM 1849 C CA . HIS A 1 241 ? 15.334 -5.296 -7.198 1.00 96.81 241 HIS A CA 1
ATOM 1850 C C . HIS A 1 241 ? 14.558 -4.334 -8.111 1.00 96.81 241 HIS A C 1
ATOM 1852 O O . HIS A 1 241 ? 13.702 -4.782 -8.866 1.00 96.81 241 HIS A O 1
ATOM 1858 N N . ALA A 1 242 ? 14.871 -3.035 -8.125 1.00 96.62 242 ALA A N 1
ATOM 1859 C CA . ALA A 1 242 ? 14.245 -2.041 -8.999 1.00 96.62 242 ALA A CA 1
ATOM 1860 C C . ALA A 1 242 ? 15.040 -1.756 -10.292 1.00 96.62 242 ALA A C 1
ATOM 1862 O O . ALA A 1 242 ? 14.607 -0.945 -11.113 1.00 96.62 242 ALA A O 1
ATOM 1863 N N . HIS A 1 243 ? 16.190 -2.407 -10.514 1.00 95.06 243 HIS A N 1
ATOM 1864 C CA . HIS A 1 243 ? 17.024 -2.154 -11.697 1.00 95.06 243 HIS A CA 1
ATOM 1865 C C . HIS A 1 243 ? 16.314 -2.465 -13.018 1.00 95.06 243 HIS A C 1
ATOM 1867 O O . HIS A 1 243 ? 16.525 -1.754 -13.997 1.00 95.06 243 HIS A O 1
ATOM 1873 N N . GLU A 1 244 ? 15.452 -3.481 -13.050 1.00 97.00 244 GLU A N 1
ATOM 1874 C CA . GLU A 1 244 ? 14.624 -3.776 -14.225 1.00 97.00 244 GLU A CA 1
ATOM 1875 C C . GLU A 1 244 ? 13.660 -2.625 -14.531 1.00 97.00 244 GLU A C 1
ATOM 1877 O O . GLU A 1 244 ? 13.570 -2.197 -15.678 1.00 97.00 244 GLU A O 1
ATOM 1882 N N . SER A 1 245 ? 13.023 -2.050 -13.506 1.00 98.12 245 SER A N 1
ATOM 1883 C CA . SER A 1 245 ? 12.169 -0.865 -13.644 1.00 98.12 245 SER A CA 1
ATOM 1884 C C . SER A 1 245 ? 12.949 0.324 -14.210 1.00 98.12 245 SER A C 1
ATOM 1886 O O . SER A 1 245 ? 12.473 1.002 -15.119 1.00 98.12 245 SER A O 1
ATOM 1888 N N . LEU A 1 246 ? 14.176 0.555 -13.728 1.00 97.50 246 LEU A N 1
ATOM 1889 C CA . LEU A 1 246 ? 15.050 1.613 -14.242 1.00 97.50 246 LEU A CA 1
ATOM 1890 C C . LEU A 1 246 ? 15.494 1.349 -15.690 1.00 97.50 246 LEU A C 1
ATOM 1892 O O . LEU A 1 246 ? 15.530 2.273 -16.504 1.00 97.50 246 LEU A O 1
ATOM 1896 N N . ALA A 1 247 ? 15.828 0.103 -16.025 1.00 97.69 247 ALA A N 1
ATOM 1897 C CA . ALA A 1 247 ? 16.193 -0.288 -17.382 1.00 97.69 247 ALA A CA 1
ATOM 1898 C C . ALA A 1 247 ? 15.014 -0.088 -18.346 1.00 97.69 247 ALA A C 1
ATOM 1900 O O . ALA A 1 247 ? 15.182 0.578 -19.368 1.00 97.69 247 ALA A O 1
ATOM 1901 N N . ALA A 1 248 ? 13.821 -0.568 -17.980 1.00 98.25 248 ALA A N 1
ATOM 1902 C CA . ALA A 1 248 ? 12.577 -0.370 -18.722 1.00 98.25 248 ALA A CA 1
ATOM 1903 C C . ALA A 1 248 ? 12.280 1.126 -18.926 1.00 98.25 248 ALA A C 1
ATOM 1905 O O . ALA A 1 248 ? 12.011 1.579 -20.040 1.00 98.25 248 ALA A O 1
ATOM 1906 N N . PHE A 1 249 ? 12.414 1.926 -17.867 1.00 98.25 249 PHE A N 1
ATOM 1907 C CA . PHE A 1 249 ? 12.250 3.375 -17.932 1.00 98.25 249 PHE A CA 1
ATOM 1908 C C . PHE A 1 249 ? 13.207 4.026 -18.947 1.00 98.25 249 PHE A C 1
ATOM 1910 O O . PHE A 1 249 ? 12.776 4.835 -19.776 1.00 98.25 249 PHE A O 1
ATOM 1917 N N . ARG A 1 250 ? 14.492 3.645 -18.935 1.00 97.38 250 ARG A N 1
ATOM 1918 C CA . ARG A 1 250 ? 15.525 4.187 -19.839 1.00 97.38 250 ARG A CA 1
ATOM 1919 C C . ARG A 1 250 ? 15.284 3.847 -21.309 1.00 97.38 250 ARG A C 1
ATOM 1921 O O . ARG A 1 250 ? 15.654 4.646 -22.163 1.00 97.38 250 ARG A O 1
ATOM 1928 N N . VAL A 1 251 ? 14.637 2.720 -21.604 1.00 97.62 251 VAL A N 1
ATOM 1929 C CA . VAL A 1 251 ? 14.278 2.316 -22.977 1.00 97.62 251 VAL A CA 1
ATOM 1930 C C . VAL A 1 251 ? 12.868 2.756 -23.397 1.00 97.62 251 VAL A C 1
ATOM 1932 O O . VAL A 1 251 ? 12.331 2.237 -24.368 1.00 97.62 251 VAL A O 1
ATOM 1935 N N . ASN A 1 252 ? 12.279 3.740 -22.704 1.00 96.38 252 ASN A N 1
ATOM 1936 C CA . ASN A 1 252 ? 10.958 4.312 -23.003 1.00 96.38 252 ASN A CA 1
ATOM 1937 C C . ASN A 1 252 ? 9.807 3.296 -22.959 1.00 96.38 252 ASN A C 1
ATOM 1939 O O . ASN A 1 252 ? 8.958 3.271 -23.849 1.00 96.38 252 ASN A O 1
ATOM 1943 N N . HIS A 1 253 ? 9.762 2.481 -21.902 1.00 98.06 253 HIS A N 1
ATOM 1944 C CA . HIS A 1 253 ? 8.632 1.594 -21.621 1.00 98.06 253 HIS A CA 1
ATOM 1945 C C . HIS A 1 253 ? 7.267 2.300 -21.813 1.00 98.06 253 HIS A C 1
ATOM 1947 O O . HIS A 1 253 ? 7.144 3.458 -21.402 1.00 98.06 253 HIS A O 1
ATOM 1953 N N . PRO A 1 254 ? 6.223 1.636 -22.356 1.00 97.75 254 PRO A N 1
ATOM 1954 C CA . PRO A 1 254 ? 4.912 2.254 -22.599 1.00 97.75 254 PRO A CA 1
ATOM 1955 C C . PRO A 1 254 ? 4.335 2.990 -21.383 1.00 97.75 254 PRO A C 1
ATOM 1957 O O . PRO A 1 254 ? 3.859 4.118 -21.508 1.00 97.75 254 PRO A O 1
ATOM 1960 N N . ALA A 1 255 ? 4.506 2.421 -20.185 1.00 97.62 255 ALA A N 1
ATOM 1961 C CA . ALA A 1 255 ? 4.054 3.044 -18.941 1.00 97.62 255 ALA A CA 1
ATOM 1962 C C . ALA A 1 255 ? 4.701 4.415 -18.667 1.00 97.62 255 ALA A C 1
ATOM 1964 O O . ALA A 1 255 ? 4.059 5.296 -18.097 1.00 97.62 255 ALA A O 1
ATOM 1965 N N . ARG A 1 256 ? 5.943 4.635 -19.125 1.00 97.69 256 ARG A N 1
ATOM 1966 C CA . ARG A 1 256 ? 6.601 5.948 -19.074 1.00 97.69 256 ARG A CA 1
ATOM 1967 C C . ARG A 1 256 ? 5.909 6.933 -20.005 1.00 97.69 256 ARG A C 1
ATOM 1969 O O . ARG A 1 256 ? 5.658 8.061 -19.603 1.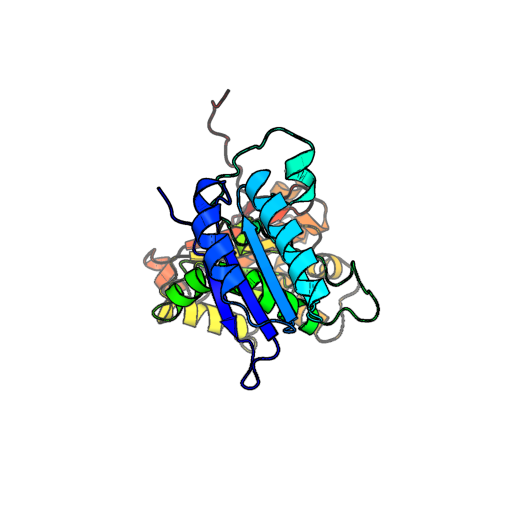00 97.69 256 ARG A O 1
ATOM 1976 N N . LEU A 1 257 ? 5.617 6.518 -21.238 1.00 96.38 257 LEU A N 1
ATOM 1977 C CA . LEU A 1 257 ? 4.959 7.369 -22.232 1.00 96.38 257 LEU A CA 1
ATOM 1978 C C . LEU A 1 257 ? 3.560 7.775 -21.754 1.00 96.38 257 LEU A C 1
ATOM 1980 O O . LEU A 1 257 ? 3.233 8.958 -21.778 1.00 96.38 257 LEU A O 1
ATOM 1984 N N . SER A 1 258 ? 2.793 6.820 -21.221 1.00 95.88 258 SER A N 1
ATOM 1985 C CA . SER A 1 258 ? 1.503 7.076 -20.567 1.00 95.88 258 SER A CA 1
ATOM 1986 C C . SER A 1 258 ? 1.642 8.083 -19.416 1.00 95.88 258 SER A C 1
ATOM 1988 O O . SER A 1 258 ? 0.903 9.067 -19.358 1.00 95.88 258 SER A O 1
ATOM 1990 N N . ALA A 1 259 ? 2.640 7.916 -18.543 1.00 95.62 259 ALA A N 1
ATOM 1991 C CA . ALA A 1 259 ? 2.894 8.849 -17.447 1.00 95.62 259 ALA A CA 1
ATOM 1992 C C . ALA A 1 259 ? 3.267 10.266 -17.930 1.00 95.62 259 ALA A C 1
ATOM 1994 O O . ALA A 1 259 ? 2.783 11.252 -17.375 1.00 95.62 259 ALA A O 1
ATOM 1995 N N . VAL A 1 260 ? 4.086 10.382 -18.982 1.00 96.44 260 VAL A N 1
ATOM 1996 C CA . VAL A 1 260 ? 4.432 11.671 -19.612 1.00 96.44 260 VAL A CA 1
ATOM 1997 C C . VAL A 1 260 ? 3.179 12.359 -20.153 1.00 96.44 260 VAL A C 1
ATOM 1999 O O . VAL A 1 260 ? 2.975 13.541 -19.884 1.00 96.44 260 VAL A O 1
ATOM 2002 N N . SER A 1 261 ? 2.318 11.629 -20.867 1.00 93.88 261 SER A N 1
ATOM 2003 C CA . SER A 1 261 ? 1.061 12.167 -21.406 1.00 93.88 261 SER A CA 1
ATOM 2004 C C . SER A 1 261 ? 0.098 12.651 -20.320 1.00 93.88 261 SER A C 1
ATOM 2006 O O . SER A 1 261 ? -0.668 13.577 -20.565 1.00 93.88 261 SER A O 1
ATOM 2008 N N . ASN A 1 262 ? 0.171 12.075 -19.119 1.00 90.69 262 ASN A N 1
ATOM 2009 C CA . ASN A 1 262 ? -0.607 12.498 -17.953 1.00 90.69 262 ASN A CA 1
ATOM 2010 C C . ASN A 1 262 ? 0.092 13.584 -17.103 1.00 90.69 262 ASN A C 1
ATOM 2012 O O . ASN A 1 262 ? -0.409 13.952 -16.045 1.00 90.69 262 ASN A O 1
ATOM 2016 N N . GLY A 1 263 ? 1.236 14.120 -17.549 1.00 93.69 263 GLY A N 1
ATOM 2017 C CA . GLY A 1 263 ? 1.903 15.257 -16.904 1.00 93.69 263 GLY A CA 1
ATOM 2018 C C . GLY A 1 263 ? 2.698 14.922 -15.637 1.00 93.69 263 GLY A C 1
ATOM 2019 O O . GLY A 1 263 ? 3.035 15.826 -14.873 1.00 93.69 263 GLY A O 1
ATOM 2020 N N . PHE A 1 264 ? 3.021 13.649 -15.399 1.00 96.00 264 PHE A N 1
ATOM 2021 C CA . PHE A 1 264 ? 3.785 13.237 -14.219 1.00 96.00 264 PHE A CA 1
ATOM 2022 C C . PHE A 1 264 ? 5.265 13.633 -14.308 1.00 96.00 264 PHE A C 1
ATOM 2024 O O . PHE A 1 264 ? 5.859 13.657 -15.390 1.00 96.00 264 PHE A O 1
ATOM 2031 N N . THR A 1 265 ? 5.889 13.912 -13.157 1.00 96.81 265 THR A N 1
ATOM 2032 C CA . THR A 1 265 ? 7.327 14.234 -13.078 1.00 96.81 265 THR A CA 1
ATOM 2033 C C . THR A 1 265 ? 8.195 13.028 -13.441 1.00 96.81 265 THR A C 1
ATOM 2035 O O . THR A 1 265 ? 7.729 11.896 -13.409 1.00 96.81 265 THR A O 1
ATOM 2038 N N . GLU A 1 266 ? 9.480 13.228 -13.742 1.00 96.94 266 GLU A N 1
ATOM 2039 C CA . GLU A 1 266 ? 10.381 12.122 -14.111 1.00 96.94 266 GLU A CA 1
ATOM 2040 C C . GLU A 1 266 ? 10.445 11.008 -13.046 1.00 96.94 266 GLU A C 1
ATOM 2042 O O . GLU A 1 266 ? 10.383 9.820 -13.366 1.00 96.94 266 GLU A O 1
ATOM 2047 N N . ALA A 1 267 ? 10.494 11.383 -11.766 1.00 96.38 267 ALA A N 1
ATOM 2048 C CA . ALA A 1 267 ? 10.474 10.425 -10.663 1.00 96.38 267 ALA A CA 1
ATOM 2049 C C . ALA A 1 267 ? 9.147 9.657 -10.574 1.00 96.38 267 ALA A C 1
ATOM 2051 O O . ALA A 1 267 ? 9.143 8.457 -10.295 1.00 96.38 267 ALA A O 1
ATOM 2052 N N . ASP A 1 268 ? 8.030 10.332 -10.839 1.00 98.25 268 ASP A N 1
ATOM 2053 C CA . ASP A 1 268 ? 6.700 9.722 -10.833 1.00 98.25 268 ASP A CA 1
ATOM 2054 C C . ASP A 1 268 ? 6.501 8.806 -12.045 1.00 98.25 268 ASP A C 1
ATOM 2056 O O . ASP A 1 268 ? 5.937 7.722 -11.917 1.00 98.25 268 ASP A O 1
ATOM 2060 N N . GLN A 1 269 ? 7.051 9.176 -13.204 1.00 98.50 269 GLN A N 1
ATOM 2061 C CA . GLN A 1 269 ? 7.095 8.320 -14.387 1.00 98.50 269 GLN A CA 1
ATOM 2062 C C . GLN A 1 269 ? 7.840 7.012 -14.092 1.00 98.50 269 GLN A C 1
ATOM 2064 O O . GLN A 1 269 ? 7.341 5.940 -14.432 1.00 98.50 269 GLN A O 1
ATOM 2069 N N . LEU A 1 270 ? 9.005 7.067 -13.429 1.00 98.62 270 LEU A N 1
ATOM 2070 C CA . LEU A 1 270 ? 9.706 5.850 -13.003 1.00 98.62 270 LEU A CA 1
ATOM 2071 C C . LEU A 1 270 ? 8.883 5.048 -11.987 1.00 98.62 270 LEU A C 1
ATOM 2073 O O . LEU A 1 270 ? 8.873 3.822 -12.058 1.00 98.62 270 LEU A O 1
ATOM 2077 N N . ALA A 1 271 ? 8.177 5.703 -11.063 1.00 98.62 271 ALA A N 1
ATOM 2078 C CA . ALA A 1 271 ? 7.303 5.013 -10.117 1.00 98.62 271 ALA A CA 1
ATOM 2079 C C . ALA A 1 271 ? 6.138 4.284 -10.818 1.00 98.62 271 ALA A C 1
ATOM 2081 O O . ALA A 1 271 ? 5.837 3.150 -10.451 1.00 98.62 271 ALA A O 1
ATOM 2082 N N . ILE A 1 272 ? 5.543 4.869 -11.862 1.00 98.75 272 ILE A N 1
ATOM 2083 C CA . ILE A 1 272 ? 4.502 4.227 -12.684 1.00 98.75 272 ILE A CA 1
ATOM 2084 C C . ILE A 1 272 ? 5.079 3.049 -13.482 1.00 98.75 272 ILE A C 1
ATOM 2086 O O . ILE A 1 272 ? 4.504 1.961 -13.473 1.00 98.75 272 ILE A O 1
ATOM 2090 N N . VAL A 1 273 ? 6.253 3.214 -14.107 1.00 98.81 273 VAL A N 1
ATOM 2091 C CA . VAL A 1 273 ? 6.966 2.097 -14.760 1.00 98.81 273 VAL A CA 1
ATOM 2092 C C . VAL A 1 273 ? 7.267 0.984 -13.762 1.00 98.81 273 VAL A C 1
ATOM 2094 O O . VAL A 1 273 ? 7.099 -0.189 -14.080 1.00 98.81 273 VAL A O 1
ATOM 2097 N N . ASN A 1 274 ? 7.678 1.336 -12.543 1.00 98.81 274 ASN A N 1
ATOM 2098 C CA . ASN A 1 274 ? 7.949 0.363 -11.498 1.00 98.81 274 ASN A CA 1
ATOM 2099 C C . ASN A 1 274 ? 6.705 -0.463 -11.160 1.00 98.81 274 ASN A C 1
ATOM 2101 O O . ASN A 1 274 ? 6.820 -1.680 -11.078 1.00 98.81 274 ASN A O 1
ATOM 2105 N N . VAL A 1 275 ? 5.531 0.165 -11.025 1.00 98.81 275 VAL A N 1
ATOM 2106 C CA . VAL A 1 275 ? 4.263 -0.556 -10.810 1.00 98.81 275 VAL A CA 1
ATOM 2107 C C . VAL A 1 275 ? 3.987 -1.527 -11.956 1.00 98.81 275 VAL A C 1
ATOM 2109 O O . VAL A 1 275 ? 3.765 -2.705 -11.689 1.00 98.81 275 VAL A O 1
ATOM 2112 N N . ALA A 1 276 ? 4.086 -1.079 -13.211 1.00 98.75 276 ALA A N 1
ATOM 2113 C CA . ALA A 1 276 ? 3.877 -1.937 -14.380 1.00 98.75 276 ALA A CA 1
ATOM 2114 C C . ALA A 1 276 ? 4.817 -3.162 -14.382 1.00 98.75 276 ALA A C 1
ATOM 2116 O O . ALA A 1 276 ? 4.373 -4.295 -14.567 1.00 98.75 276 ALA A O 1
ATOM 2117 N N . VAL A 1 277 ? 6.105 -2.959 -14.083 1.00 98.69 277 VAL A N 1
ATOM 2118 C CA . VAL A 1 277 ? 7.093 -4.047 -13.980 1.00 98.69 277 VAL A CA 1
ATOM 2119 C C . VAL A 1 277 ? 6.784 -4.986 -12.809 1.00 98.69 277 VAL A C 1
ATOM 2121 O O . VAL A 1 277 ? 6.881 -6.203 -12.959 1.00 98.69 277 VAL A O 1
ATOM 2124 N N . GLN A 1 278 ? 6.369 -4.468 -11.649 1.00 98.50 278 GLN A N 1
ATOM 2125 C CA . GLN A 1 278 ? 5.990 -5.325 -10.520 1.00 98.50 278 GLN A CA 1
ATOM 2126 C C . GLN A 1 278 ? 4.728 -6.147 -10.819 1.00 98.50 278 GLN A C 1
ATOM 2128 O O . GLN A 1 278 ? 4.676 -7.320 -10.452 1.00 98.50 278 GLN A O 1
ATOM 2133 N N . VAL A 1 279 ? 3.749 -5.585 -11.536 1.00 98.56 279 VAL A N 1
ATOM 2134 C CA . VAL A 1 279 ? 2.579 -6.330 -12.033 1.00 98.56 279 VAL A CA 1
ATOM 2135 C C . VAL A 1 279 ? 3.019 -7.493 -12.925 1.00 98.56 279 VAL A C 1
ATOM 2137 O O . VAL A 1 279 ? 2.533 -8.614 -12.765 1.00 98.56 279 VAL A O 1
ATOM 2140 N N . GLU A 1 280 ? 3.968 -7.272 -13.839 1.00 97.81 280 GLU A N 1
ATOM 2141 C CA . GLU A 1 280 ? 4.513 -8.351 -14.672 1.00 97.81 280 GLU A CA 1
ATOM 2142 C C . GLU A 1 280 ? 5.232 -9.427 -13.863 1.00 97.81 280 GLU A C 1
ATOM 2144 O O . GLU A 1 280 ? 5.072 -10.615 -14.147 1.00 97.81 280 GLU A O 1
ATOM 2149 N N . ARG A 1 281 ? 5.999 -9.030 -12.847 1.00 97.00 281 ARG A N 1
ATOM 2150 C CA . ARG A 1 281 ? 6.699 -9.971 -11.967 1.00 97.00 281 ARG A CA 1
ATOM 2151 C C . ARG A 1 281 ? 5.738 -10.828 -11.167 1.00 97.00 281 ARG A C 1
ATOM 2153 O O . ARG A 1 281 ? 5.913 -12.041 -11.142 1.00 97.00 281 ARG A O 1
ATOM 2160 N N . LEU A 1 282 ? 4.708 -10.226 -10.575 1.00 98.00 282 LEU A N 1
ATOM 2161 C CA . LEU A 1 282 ? 3.649 -10.967 -9.889 1.00 98.00 282 LEU A CA 1
ATOM 2162 C C . LEU A 1 282 ? 2.974 -11.950 -10.850 1.00 98.00 282 LEU A C 1
ATOM 2164 O O . LEU A 1 282 ? 2.795 -13.114 -10.510 1.00 98.00 282 LEU A O 1
ATOM 2168 N N . ALA A 1 283 ? 2.693 -11.528 -12.085 1.00 97.44 283 ALA A N 1
ATOM 2169 C CA . ALA A 1 283 ? 2.066 -12.391 -13.084 1.00 97.44 283 ALA A CA 1
ATOM 2170 C C . ALA A 1 283 ? 2.949 -13.574 -13.523 1.00 97.44 283 ALA A C 1
ATOM 2172 O O . ALA A 1 283 ? 2.434 -14.550 -14.064 1.00 97.44 283 ALA A O 1
ATOM 2173 N N . ARG A 1 284 ? 4.269 -13.489 -13.314 1.00 96.25 284 ARG A N 1
ATOM 2174 C CA . ARG A 1 284 ? 5.242 -14.561 -13.578 1.00 96.25 284 ARG A CA 1
ATOM 2175 C C . ARG A 1 284 ? 5.673 -15.300 -12.304 1.00 96.25 284 ARG A C 1
ATOM 2177 O O . ARG A 1 284 ? 6.484 -16.219 -12.403 1.00 96.25 284 ARG A O 1
ATOM 2184 N N . ASN A 1 285 ? 5.179 -14.911 -11.126 1.00 96.50 285 ASN A N 1
ATOM 2185 C CA . ASN A 1 285 ? 5.602 -15.504 -9.862 1.00 96.50 285 ASN A CA 1
ATOM 2186 C C . ASN A 1 285 ? 5.052 -16.945 -9.746 1.00 96.50 285 ASN A C 1
ATOM 2188 O O . ASN A 1 285 ? 3.838 -17.137 -9.865 1.00 96.50 285 ASN A O 1
ATOM 2192 N N . PRO A 1 286 ? 5.903 -17.959 -9.489 1.00 95.75 286 PRO A N 1
ATOM 2193 C CA . PRO A 1 286 ? 5.474 -19.355 -9.396 1.00 95.75 286 PRO A CA 1
ATOM 2194 C C . PRO A 1 286 ? 4.404 -19.634 -8.334 1.00 95.75 286 PRO A C 1
ATOM 2196 O O . PRO A 1 286 ? 3.585 -20.525 -8.538 1.00 95.75 286 PRO A O 1
ATOM 2199 N N . ILE A 1 287 ? 4.385 -18.873 -7.234 1.00 96.44 287 ILE A N 1
ATOM 2200 C CA . ILE A 1 287 ? 3.400 -19.010 -6.149 1.00 96.44 287 ILE A CA 1
ATOM 2201 C C . ILE A 1 287 ? 2.003 -18.633 -6.653 1.00 96.44 287 ILE A C 1
ATOM 2203 O O . ILE A 1 287 ? 1.025 -19.311 -6.355 1.00 96.44 287 ILE A O 1
ATOM 2207 N N . LEU A 1 288 ? 1.911 -17.583 -7.475 1.00 97.44 288 LEU A N 1
ATOM 2208 C CA . LEU A 1 288 ? 0.639 -17.097 -8.012 1.00 97.44 288 LEU A CA 1
ATOM 2209 C C . LEU A 1 288 ? 0.181 -17.861 -9.259 1.00 97.44 288 LEU A C 1
ATOM 2211 O O . LEU A 1 288 ? -1.003 -17.828 -9.591 1.00 97.44 288 LEU A O 1
ATOM 2215 N N . ALA A 1 289 ? 1.088 -18.546 -9.961 1.00 96.94 289 ALA A N 1
ATOM 2216 C CA . ALA A 1 289 ? 0.802 -19.147 -11.262 1.00 96.94 289 ALA A CA 1
ATOM 2217 C C . ALA A 1 289 ? -0.443 -20.068 -11.284 1.00 96.94 289 ALA A C 1
ATOM 2219 O O . ALA A 1 289 ? -1.260 -19.901 -12.194 1.00 96.94 289 ALA A O 1
ATOM 2220 N N . PRO A 1 290 ? -0.671 -20.982 -10.313 1.00 96.81 290 PRO A N 1
ATOM 2221 C CA . PRO A 1 290 ? -1.872 -21.826 -10.306 1.00 96.81 290 PRO A CA 1
ATOM 2222 C C . PRO A 1 290 ? -3.170 -21.033 -10.081 1.00 96.81 290 PRO A C 1
ATOM 2224 O O . PRO A 1 290 ? -4.180 -21.272 -10.750 1.00 96.81 290 PRO A O 1
ATOM 2227 N N . ALA A 1 291 ? -3.145 -20.063 -9.164 1.00 97.00 291 ALA A N 1
ATOM 2228 C CA . ALA A 1 291 ? -4.306 -19.242 -8.824 1.00 97.00 291 ALA A CA 1
ATOM 2229 C C . ALA A 1 291 ? -4.678 -18.271 -9.959 1.00 97.00 291 ALA A C 1
ATOM 2231 O O . ALA A 1 291 ? -5.855 -18.061 -10.249 1.00 97.00 291 ALA A O 1
ATOM 2232 N N . LEU A 1 292 ? -3.679 -17.746 -10.673 1.00 97.38 292 LEU A N 1
ATOM 2233 C CA . LEU A 1 292 ? -3.882 -16.944 -11.881 1.00 97.38 292 LEU A CA 1
ATOM 2234 C C . LEU A 1 292 ? -4.445 -17.787 -13.032 1.00 97.38 292 LEU A C 1
ATOM 2236 O O . LEU A 1 292 ? -5.375 -17.355 -13.709 1.00 97.38 292 LEU A O 1
ATOM 2240 N N . ALA A 1 293 ? -3.913 -18.995 -13.252 1.00 97.19 293 ALA A N 1
ATOM 2241 C CA . ALA A 1 293 ? -4.354 -19.874 -14.339 1.00 97.19 293 ALA A CA 1
ATOM 2242 C C . ALA A 1 293 ? -5.803 -20.359 -14.170 1.00 97.19 293 ALA A C 1
ATOM 2244 O O . ALA A 1 293 ? -6.508 -20.550 -15.159 1.00 97.19 293 ALA A O 1
ATOM 2245 N N . SER A 1 294 ? -6.250 -20.544 -12.926 1.00 96.62 294 SER A N 1
ATOM 2246 C CA . SER A 1 294 ? -7.639 -20.891 -12.597 1.00 96.62 294 SER A CA 1
ATOM 2247 C C . SER A 1 294 ? -8.586 -19.686 -12.565 1.00 96.62 294 SER A C 1
ATOM 2249 O O . SER A 1 294 ? -9.800 -19.875 -12.518 1.00 96.62 294 SER A O 1
ATOM 2251 N N . GLY A 1 295 ? -8.057 -18.458 -12.598 1.00 96.00 295 GLY A N 1
ATOM 2252 C CA . GLY A 1 295 ? -8.837 -17.228 -12.445 1.00 96.00 295 GLY A CA 1
ATOM 2253 C C . GLY A 1 295 ? -9.302 -16.955 -11.011 1.00 96.00 295 GLY A C 1
ATOM 2254 O O . GLY A 1 295 ? -10.117 -16.059 -10.810 1.00 96.00 295 GLY A O 1
ATOM 2255 N N . ALA A 1 296 ? -8.795 -17.702 -10.024 1.00 94.12 296 ALA A N 1
ATOM 2256 C CA . ALA A 1 296 ? -9.101 -17.494 -8.610 1.00 94.12 296 ALA A CA 1
ATOM 2257 C C . ALA A 1 296 ? -8.533 -16.166 -8.084 1.00 94.12 296 ALA A C 1
ATOM 2259 O O . ALA A 1 296 ? -9.115 -15.550 -7.196 1.00 94.12 296 ALA A O 1
ATOM 2260 N N . VAL A 1 297 ? -7.413 -15.717 -8.658 1.00 97.56 297 VAL A N 1
ATOM 2261 C CA . VAL A 1 297 ? -6.720 -14.485 -8.267 1.00 97.56 297 VAL A CA 1
ATOM 2262 C C . VAL A 1 297 ? -6.550 -13.567 -9.467 1.00 97.56 297 VAL A C 1
ATOM 2264 O O . VAL A 1 297 ? -6.220 -14.012 -10.567 1.00 97.56 297 VAL A O 1
ATOM 2267 N N . ARG A 1 298 ? -6.696 -12.260 -9.236 1.00 97.19 298 ARG A N 1
ATOM 2268 C CA . ARG A 1 298 ? -6.309 -11.204 -10.184 1.00 97.19 298 ARG A CA 1
ATOM 2269 C C . ARG A 1 298 ? -5.192 -10.326 -9.626 1.00 97.19 298 ARG A C 1
ATOM 2271 O O . ARG A 1 298 ? -5.125 -10.097 -8.422 1.00 97.19 298 ARG A O 1
ATOM 2278 N N . ILE A 1 299 ? -4.352 -9.784 -10.505 1.00 98.44 299 ILE A N 1
ATOM 2279 C CA . ILE A 1 299 ? -3.332 -8.794 -10.131 1.00 98.44 299 ILE A CA 1
ATOM 2280 C C . ILE A 1 299 ? -3.822 -7.399 -10.507 1.00 98.44 299 ILE A C 1
ATOM 2282 O O . ILE A 1 299 ? -4.304 -7.202 -11.621 1.00 98.44 299 ILE A O 1
ATOM 2286 N N . VAL A 1 300 ? -3.668 -6.440 -9.596 1.00 98.00 300 VAL A N 1
ATOM 2287 C CA . VAL A 1 300 ? -4.062 -5.039 -9.793 1.00 98.00 300 VAL A CA 1
ATOM 2288 C C . VAL A 1 300 ? -2.852 -4.136 -9.564 1.00 98.00 300 VAL A C 1
ATOM 2290 O O . VAL A 1 300 ? -2.250 -4.149 -8.491 1.00 98.00 300 VAL A O 1
ATOM 2293 N N . GLY A 1 301 ? -2.469 -3.343 -10.563 1.00 98.50 301 GLY A N 1
ATOM 2294 C CA . GLY A 1 301 ? -1.474 -2.287 -10.383 1.00 98.50 301 GLY A CA 1
ATOM 2295 C C . GLY A 1 301 ? -2.150 -0.967 -10.037 1.00 98.50 301 GLY A C 1
ATOM 2296 O O . GLY A 1 301 ? -3.188 -0.621 -10.597 1.00 98.50 301 GLY A O 1
ATOM 2297 N N . MET A 1 302 ? -1.576 -0.230 -9.091 1.00 98.44 302 MET A N 1
ATOM 2298 C CA . MET A 1 302 ? -2.129 1.030 -8.599 1.00 98.44 302 MET A CA 1
ATOM 2299 C C . MET A 1 302 ? -1.031 2.083 -8.458 1.00 98.44 302 MET A C 1
ATOM 2301 O O . MET A 1 302 ? 0.106 1.784 -8.081 1.00 98.44 302 MET A O 1
ATOM 2305 N N . PHE A 1 303 ? -1.377 3.339 -8.713 1.00 98.44 303 PHE A N 1
ATOM 2306 C CA . PHE A 1 303 ? -0.511 4.487 -8.480 1.00 98.44 303 PHE A CA 1
ATOM 2307 C C . PHE A 1 303 ? -1.272 5.584 -7.737 1.00 98.44 303 PHE A C 1
ATOM 2309 O O . PHE A 1 303 ? -2.234 6.144 -8.259 1.00 98.44 303 PHE A O 1
ATOM 2316 N N . PHE A 1 304 ? -0.842 5.890 -6.513 1.00 97.94 304 PHE A N 1
ATOM 2317 C CA . PHE A 1 304 ? -1.431 6.955 -5.706 1.00 97.94 304 PHE A CA 1
ATOM 2318 C C . PHE A 1 304 ? -0.721 8.288 -5.937 1.00 97.94 304 PHE A C 1
ATOM 2320 O O . PHE A 1 304 ? 0.450 8.461 -5.580 1.00 97.94 304 PHE A O 1
ATOM 2327 N N . ASP A 1 305 ? -1.440 9.252 -6.496 1.00 94.25 305 ASP A N 1
ATOM 2328 C CA . ASP A 1 305 ? -0.952 10.611 -6.641 1.00 94.25 305 ASP A CA 1
ATOM 2329 C C . ASP A 1 305 ? -1.263 11.432 -5.384 1.00 94.25 305 ASP A C 1
ATOM 2331 O O . ASP A 1 305 ? -2.379 11.898 -5.165 1.00 94.25 305 ASP A O 1
ATOM 2335 N N . LEU A 1 306 ? -0.230 11.661 -4.573 1.00 90.50 306 LEU A N 1
ATOM 2336 C CA . LEU A 1 306 ? -0.297 12.478 -3.362 1.00 90.50 306 LEU A CA 1
ATOM 2337 C C . LEU A 1 306 ? -0.751 13.920 -3.615 1.00 90.50 306 LEU A C 1
ATOM 2339 O O . LEU A 1 306 ? -1.271 14.546 -2.695 1.00 90.50 306 LEU A O 1
ATOM 2343 N N . SER A 1 307 ? -0.511 14.472 -4.809 1.00 88.12 307 SER A N 1
ATOM 2344 C CA . SER A 1 307 ? -0.827 15.875 -5.097 1.00 88.12 307 SER A CA 1
ATOM 2345 C C . SER A 1 307 ? -2.324 16.099 -5.305 1.00 88.12 307 SER A C 1
ATOM 2347 O O . SER A 1 307 ? -2.857 17.126 -4.889 1.00 88.12 307 SER A O 1
ATOM 2349 N N . THR A 1 308 ? -3.006 15.115 -5.893 1.00 86.69 308 THR A N 1
ATOM 2350 C CA . THR A 1 308 ? -4.447 15.156 -6.174 1.00 86.69 308 THR A CA 1
ATOM 2351 C C . THR A 1 308 ? -5.273 14.300 -5.216 1.00 86.69 308 THR A C 1
ATOM 2353 O O . THR A 1 308 ? -6.491 14.452 -5.157 1.00 86.69 308 THR A O 1
ATOM 2356 N N . GLY A 1 309 ? -4.636 13.387 -4.478 1.00 84.19 309 GLY A N 1
ATOM 2357 C CA . GLY A 1 309 ? -5.305 12.381 -3.656 1.00 84.19 309 GLY A CA 1
ATOM 2358 C C . GLY A 1 309 ? -5.999 11.284 -4.471 1.00 84.19 309 GLY A C 1
ATOM 2359 O O . GLY A 1 309 ? -6.800 10.538 -3.909 1.00 84.19 309 GLY A O 1
ATOM 2360 N N . ARG A 1 310 ? -5.731 11.182 -5.781 1.00 89.81 310 ARG A N 1
ATOM 2361 C CA . ARG A 1 310 ? -6.345 10.183 -6.666 1.00 89.81 310 ARG A CA 1
ATOM 2362 C C . ARG A 1 310 ? -5.500 8.919 -6.758 1.00 89.81 310 ARG A C 1
ATOM 2364 O O . ARG A 1 310 ? -4.273 8.956 -6.689 1.00 89.81 310 ARG A O 1
ATOM 2371 N N . VAL A 1 311 ? -6.177 7.793 -6.952 1.00 93.62 311 VAL A N 1
ATOM 2372 C CA . VAL A 1 311 ? -5.547 6.516 -7.288 1.00 93.62 311 VAL A CA 1
ATOM 2373 C C . VAL A 1 311 ? -5.829 6.208 -8.750 1.00 93.62 311 VAL A C 1
ATOM 2375 O O . VAL A 1 311 ? -6.976 6.258 -9.187 1.00 93.62 311 VAL A O 1
ATOM 2378 N N . HIS A 1 312 ? -4.778 5.880 -9.488 1.00 94.56 312 HIS A N 1
ATOM 2379 C CA . HIS A 1 312 ? -4.842 5.451 -10.876 1.00 94.56 312 HIS A CA 1
ATOM 2380 C C . HIS A 1 312 ? -4.617 3.944 -10.954 1.00 94.56 312 HIS A C 1
ATOM 2382 O O . HIS A 1 312 ? -3.697 3.429 -10.315 1.00 94.56 312 HIS A O 1
ATOM 2388 N N . GLU A 1 313 ? -5.422 3.245 -11.749 1.00 96.75 313 GLU A N 1
ATOM 2389 C CA . GLU A 1 313 ? -5.105 1.875 -12.145 1.00 96.75 313 GLU A CA 1
ATOM 2390 C C . GLU A 1 313 ? -3.933 1.892 -13.133 1.00 96.75 313 GLU A C 1
ATOM 2392 O O . GLU A 1 313 ? -3.844 2.763 -14.003 1.00 96.75 313 GLU A O 1
ATOM 2397 N N . VAL A 1 314 ? -3.014 0.944 -12.969 1.00 97.50 314 VAL A N 1
ATOM 2398 C CA . VAL A 1 314 ? -1.826 0.790 -13.806 1.00 97.50 314 VAL A CA 1
ATOM 2399 C C . VAL A 1 314 ? -1.727 -0.655 -14.264 1.00 97.50 314 VAL A C 1
ATOM 2401 O O . VAL A 1 314 ? -1.657 -1.572 -13.447 1.00 97.50 314 VAL A O 1
ATOM 2404 N N . ASP A 1 315 ? -1.666 -0.856 -15.573 1.00 95.50 315 ASP A N 1
ATOM 2405 C CA . ASP A 1 315 ? -1.398 -2.153 -16.177 1.00 95.50 315 ASP A CA 1
ATOM 2406 C C . ASP A 1 315 ? 0.038 -2.218 -16.734 1.00 95.50 315 ASP A C 1
ATOM 2408 O O . ASP A 1 315 ? 0.899 -1.386 -16.436 1.00 95.50 315 ASP A O 1
ATOM 2412 N N . ARG A 1 316 ? 0.322 -3.232 -17.559 1.00 93.75 316 ARG A N 1
ATOM 2413 C CA . ARG A 1 316 ? 1.637 -3.403 -18.202 1.00 93.75 316 ARG A CA 1
ATOM 2414 C C . ARG A 1 316 ? 1.966 -2.284 -19.197 1.00 93.75 316 ARG A C 1
ATOM 2416 O O . ARG A 1 316 ? 3.129 -2.060 -19.513 1.00 93.75 316 ARG A O 1
ATOM 2423 N N . SER A 1 317 ? 0.960 -1.587 -19.714 1.00 93.88 317 SER A N 1
ATOM 2424 C CA . SER A 1 317 ? 1.095 -0.513 -20.697 1.00 93.88 317 SER A CA 1
ATOM 2425 C C . SER A 1 317 ? 1.123 0.887 -20.076 1.00 93.88 317 SER A C 1
ATOM 2427 O O . SER A 1 317 ? 1.639 1.809 -20.708 1.00 93.88 317 SER A O 1
ATOM 2429 N N . GLY A 1 318 ? 0.658 1.054 -18.837 1.00 93.56 318 GLY A N 1
ATOM 2430 C CA . GLY A 1 318 ? 0.701 2.316 -18.103 1.00 93.56 318 GLY A CA 1
ATOM 2431 C C . GLY A 1 318 ? -0.579 2.600 -17.339 1.00 93.56 318 GLY A C 1
ATOM 2432 O O . GLY A 1 318 ? -1.272 1.684 -16.915 1.00 93.56 318 GLY A O 1
ATOM 2433 N N . ILE A 1 319 ? -0.872 3.886 -17.135 1.00 94.31 319 ILE A N 1
ATOM 2434 C CA . ILE A 1 319 ? -2.127 4.305 -16.509 1.00 94.31 319 ILE A CA 1
ATOM 2435 C C . ILE A 1 319 ? -3.286 3.925 -17.425 1.00 94.31 319 ILE A C 1
ATOM 2437 O O . ILE A 1 319 ? -3.299 4.302 -18.600 1.00 94.31 319 ILE A O 1
ATOM 2441 N N . VAL A 1 320 ? -4.258 3.216 -16.861 1.00 91.62 320 VAL A N 1
ATOM 2442 C CA . VAL A 1 320 ? -5.507 2.875 -17.534 1.00 91.62 320 VAL A CA 1
ATOM 2443 C C . VAL A 1 320 ? -6.419 4.097 -17.467 1.00 91.62 320 VAL A C 1
ATOM 2445 O O . VAL A 1 320 ? -6.825 4.535 -16.389 1.00 91.62 320 VAL A O 1
ATOM 2448 N N . CYS A 1 321 ? -6.726 4.682 -18.623 1.00 71.25 321 CYS A N 1
ATOM 2449 C CA . CYS A 1 321 ? -7.749 5.714 -18.708 1.00 71.25 321 CYS A CA 1
ATOM 2450 C C . CYS A 1 321 ? -9.115 5.061 -18.488 1.00 71.25 321 CYS A C 1
ATOM 2452 O O . CYS A 1 321 ? -9.592 4.320 -19.344 1.00 71.25 321 CYS A O 1
ATOM 2454 N N . LEU A 1 322 ? -9.757 5.360 -17.361 1.00 54.06 322 LEU A N 1
ATOM 2455 C CA . LEU A 1 322 ? -11.195 5.168 -17.247 1.00 54.06 322 LEU A CA 1
ATOM 2456 C C . LEU A 1 322 ? -11.834 6.213 -18.166 1.00 54.06 322 LEU A C 1
ATOM 2458 O O . LEU A 1 322 ? -11.746 7.408 -17.885 1.00 54.06 322 LEU A O 1
ATOM 2462 N N . GLU A 1 323 ? -12.421 5.792 -19.287 1.00 40.88 323 GLU A N 1
ATOM 2463 C CA . GLU A 1 323 ? -13.385 6.648 -19.975 1.00 40.88 323 GLU A CA 1
ATOM 2464 C C . GLU A 1 323 ? -14.458 6.999 -18.939 1.00 40.88 323 GLU A C 1
ATOM 2466 O O . GLU A 1 323 ? -15.121 6.108 -18.402 1.00 40.88 323 GLU A O 1
ATOM 2471 N N . GLU A 1 324 ? -14.588 8.282 -18.585 1.00 39.00 324 GLU A N 1
ATOM 2472 C CA . GLU A 1 324 ? -15.741 8.713 -17.801 1.00 39.00 324 GLU A CA 1
ATOM 2473 C C . GLU A 1 324 ? -16.987 8.279 -18.583 1.00 39.00 324 GLU A C 1
ATOM 2475 O O . GLU A 1 324 ? -17.070 8.569 -19.783 1.00 39.00 324 GLU A O 1
ATOM 2480 N N . PRO A 1 325 ? -17.948 7.565 -17.967 1.00 34.16 325 PRO A N 1
ATOM 2481 C CA . PRO A 1 325 ? -19.187 7.271 -18.655 1.00 34.16 325 PRO A CA 1
ATOM 2482 C C . PRO A 1 325 ? -19.790 8.607 -19.080 1.00 34.16 325 PRO A C 1
ATOM 2484 O O . PRO A 1 325 ? -20.061 9.473 -18.248 1.00 34.16 325 PRO A O 1
ATOM 2487 N N . ALA A 1 326 ? -19.943 8.783 -20.392 1.00 41.22 326 ALA A N 1
ATOM 2488 C CA . ALA A 1 326 ? -20.540 9.969 -20.971 1.00 41.22 326 ALA A CA 1
ATOM 2489 C C . ALA A 1 326 ? -21.935 10.173 -20.357 1.00 41.22 326 ALA A C 1
ATOM 2491 O O . ALA A 1 326 ? -22.882 9.467 -20.699 1.00 41.22 326 ALA A O 1
ATOM 2492 N N . GLY A 1 327 ? -22.047 11.134 -19.439 1.00 45.78 327 GLY A N 1
ATOM 2493 C CA . GLY A 1 327 ? -23.313 11.567 -18.859 1.00 45.78 327 GLY A CA 1
ATOM 2494 C C . GLY A 1 327 ? -23.442 11.342 -17.355 1.00 45.78 327 GLY A C 1
ATOM 2495 O O . GLY A 1 327 ? -24.065 10.382 -16.910 1.00 45.78 327 GLY A O 1
ATOM 2496 N N . ALA A 1 328 ? -22.990 12.325 -16.579 1.00 38.59 328 ALA A N 1
ATOM 2497 C CA . ALA A 1 328 ? -23.645 12.706 -15.332 1.00 38.59 328 ALA A CA 1
ATOM 2498 C C . ALA A 1 328 ? -23.470 14.219 -15.098 1.00 38.59 328 ALA A C 1
ATOM 2500 O O . ALA A 1 328 ? -22.582 14.639 -14.364 1.00 38.59 328 ALA A O 1
ATOM 2501 N N . GLN A 1 329 ? -24.404 14.964 -15.710 1.00 32.50 329 GLN A N 1
ATOM 2502 C CA . GLN A 1 329 ? -24.696 16.411 -15.636 1.00 32.50 329 GLN A CA 1
ATOM 2503 C C . GLN A 1 329 ? -23.819 17.356 -16.461 1.00 32.50 329 GLN A C 1
ATOM 2505 O O . GLN A 1 329 ? -22.660 17.616 -16.086 1.00 32.50 329 GLN A O 1
#

InterPro domains:
  IPR001765 Carbonic anhydrase [PF00484] (153-311)
  IPR001765 Carbonic anhydrase [PTHR11002] (115-315)
  IPR001765 Carbonic anhydrase [SM00947] (146-315)
  IPR015892 Carbonic anhydrase, prokaryotic-like, conserved site [PS00704] (158-165)
  IPR036874 Carbonic anhydrase superfamily [G3DSA:3.40.1050.10] (101-319)
  IPR036874 Carbonic anhydrase superfamily [SSF53056] (109-316)

Organism: Mycobacterium kansasii (NCBI:txid1768)